Protein AF-A0A529XC94-F1 (afdb_monomer_lite)

pLDDT: mean 84.99, std 17.46, range [36.78, 98.56]

Sequence (305 aa):
MAKLTPFGVELRKLRLDKEMRLLDLAEKLEQSAAFVSAIETGRKQIPDGYLRKISKAMELTAEETRRLRAAAERTRKEVRVDNLRGEQRELVAAFARKLDDVPSDLMEALKKIVLKSIGGDVPFFRKRRGIIVPPMSTEKLRRFAEKIRDVFVVNDQVEFPIMDVLEFQLSKILPDFFIDVETPEVMGEDEGRVFAGSNSIVFREDVYTGACRGNRRDRFTACHEFAHFLMHRDVKLARAREDGDKIYLDSEWQADEFAGTLMMSPRHLKQFADAEAAAAACNMNPAAARVMWAKYEKEGRFEMG

Radius of gyration: 21.06 Å; chains: 1; bounding box: 59×34×65 Å

Foldseek 3Di:
DFAFALLLLLLLVLCLVLVHFLVLLQVLLVHFSLVSLCPRRVVDQQDPCNLVSSCVSSVNDPVSSVSSVVRSVRRVVVVVVVVVVCVVVVVVVVVVVVCVPPPVVVVVFVVQQWDFDFAPADQPRDPDFHWFFPFDDLVRLLVVLVVVCVQQHDLPQQADLLSCCQSHVVCVVVVRADEREHECVVNPGGQWTDAAPDSYIYGYRVLNVCCVVLNQRSVLVSQLSVQCVVGPNHGPDIDGDDPPDDLSRISSSSSSSNSLCNLGPLSCLLVAPDLVRSCVSSSHDSVSSNVVRVVCVVVVSNVPD

Secondary structure (DSSP, 8-state):
-----HHHHHHHHHHHHTT--HHHHHHHTT--HHHHHHHHTTSS---TTHHHHHHHHTT--HHHHHHHHHHHHHHHHHHHHHHHHHHHHHHHHHHHHGGGGS-HHHHHHHHHHS--EETT--TT--SS--EE-S---HHHHHHHHHHHHHHHS-TT--S--HHHIIIIIHHHHSTT-EEEEE-HHHHTTEEEEE-TT-SEEEEEHHHHHHHHTT-HHHHHHHHHHHHHHHHTTT-TT-EE--TT--GGGBHHHHHHHHHHHHHS-GGGGGG-SSHHHHHHHTT--HHHHHHHHHHHHHTTTTT--

Structure (mmCIF, N/CA/C/O backbone):
data_AF-A0A529XC94-F1
#
_entry.id   AF-A0A529XC94-F1
#
loop_
_atom_site.group_PDB
_atom_site.id
_atom_site.type_symbol
_atom_site.label_atom_id
_atom_site.label_alt_id
_atom_site.label_comp_id
_atom_site.label_asym_id
_atom_site.label_entity_id
_atom_site.label_seq_id
_atom_site.pdbx_PDB_ins_code
_atom_site.Cartn_x
_atom_site.Cartn_y
_atom_site.Cartn_z
_atom_site.occupancy
_atom_site.B_iso_or_equiv
_atom_site.auth_seq_id
_atom_site.auth_comp_id
_atom_site.auth_asym_id
_atom_site.auth_atom_id
_atom_site.pdbx_PDB_model_num
ATOM 1 N N . MET A 1 1 ? 4.699 -7.665 16.813 1.00 57.22 1 MET A N 1
ATOM 2 C CA . MET A 1 1 ? 4.119 -7.249 15.520 1.00 57.22 1 MET A CA 1
ATOM 3 C C . MET A 1 1 ? 2.699 -6.794 15.774 1.00 57.22 1 MET A C 1
ATOM 5 O O . MET A 1 1 ? 2.048 -7.391 16.628 1.00 57.22 1 MET A O 1
ATOM 9 N N . ALA A 1 2 ? 2.262 -5.723 15.113 1.00 67.31 2 ALA A N 1
ATOM 10 C CA . ALA A 1 2 ? 0.879 -5.279 15.213 1.00 67.31 2 ALA A CA 1
ATOM 11 C C . ALA A 1 2 ? -0.061 -6.400 14.753 1.00 67.31 2 ALA A C 1
ATOM 13 O O . ALA A 1 2 ? 0.271 -7.180 13.861 1.00 67.31 2 ALA A O 1
ATOM 14 N N . LYS A 1 3 ? -1.219 -6.492 15.393 1.00 85.81 3 LYS A N 1
ATOM 15 C CA . LYS A 1 3 ? -2.324 -7.365 15.007 1.00 85.81 3 LYS A CA 1
ATOM 16 C C . LYS A 1 3 ? -3.591 -6.549 15.194 1.00 85.81 3 LYS A C 1
ATOM 18 O O . LYS A 1 3 ? -3.676 -5.777 16.147 1.00 85.81 3 LYS A O 1
ATOM 23 N N . LEU A 1 4 ? -4.569 -6.722 14.315 1.00 91.19 4 LEU A N 1
ATOM 24 C CA . LEU A 1 4 ? -5.867 -6.098 14.527 1.00 91.19 4 LEU A CA 1
ATOM 25 C C . LEU A 1 4 ? -6.510 -6.625 15.813 1.00 91.19 4 LEU A C 1
ATOM 27 O O . LEU A 1 4 ? -6.570 -7.831 16.066 1.00 91.19 4 LEU A O 1
ATOM 31 N N . THR A 1 5 ? -7.010 -5.694 16.614 1.00 94.56 5 THR A N 1
ATOM 32 C CA . THR A 1 5 ? -7.858 -6.002 17.766 1.00 94.56 5 THR A CA 1
ATOM 33 C C . THR A 1 5 ? -9.257 -6.406 17.293 1.00 94.56 5 THR A C 1
ATOM 35 O O . THR A 1 5 ? -9.628 -6.078 16.165 1.00 94.56 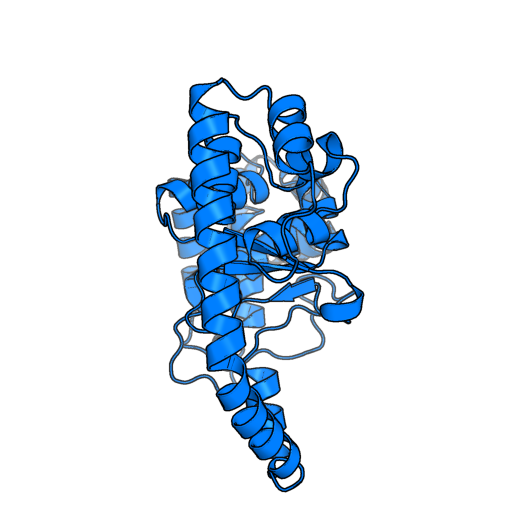5 THR A O 1
ATOM 38 N N . PRO A 1 6 ? -10.098 -7.041 18.131 1.00 96.19 6 PRO A N 1
ATOM 39 C CA . PRO A 1 6 ? -11.500 -7.276 17.778 1.00 96.19 6 PRO A CA 1
ATOM 40 C C . PRO A 1 6 ? -12.224 -6.010 17.294 1.00 96.19 6 PRO A C 1
ATOM 42 O O . PRO A 1 6 ? -12.975 -6.065 16.323 1.00 96.19 6 PRO A O 1
ATOM 45 N N . PHE A 1 7 ? -11.969 -4.869 17.942 1.00 97.12 7 PHE A N 1
ATOM 46 C CA . PHE A 1 7 ? -12.448 -3.556 17.525 1.00 97.12 7 PHE A CA 1
ATOM 47 C C . PHE A 1 7 ? -11.910 -3.142 16.155 1.00 97.12 7 PHE A C 1
ATOM 49 O O . PHE A 1 7 ? -12.698 -2.748 15.303 1.00 97.12 7 PHE A O 1
ATOM 56 N N . GLY A 1 8 ? -10.600 -3.262 15.927 1.00 96.12 8 GLY A N 1
ATOM 57 C CA . GLY A 1 8 ? -9.981 -2.932 14.643 1.00 96.12 8 GLY A CA 1
ATOM 58 C C . GLY A 1 8 ? -10.493 -3.789 13.492 1.00 96.12 8 GLY A C 1
ATOM 59 O O . GLY A 1 8 ? -10.754 -3.263 12.417 1.00 96.12 8 GLY A O 1
ATOM 60 N N . VAL A 1 9 ? -10.720 -5.085 13.724 1.00 95.62 9 VAL A N 1
ATOM 61 C CA . VAL A 1 9 ? -11.336 -5.981 12.735 1.00 95.62 9 VAL A CA 1
ATOM 62 C C . VAL A 1 9 ? -12.740 -5.501 12.363 1.00 95.62 9 VAL A C 1
ATOM 64 O O . VAL A 1 9 ? -13.053 -5.414 11.179 1.00 95.62 9 VAL A O 1
ATOM 67 N N . GLU A 1 10 ? -13.590 -5.185 13.346 1.00 97.31 10 GLU A N 1
ATOM 68 C CA . GLU A 1 10 ? -14.957 -4.718 13.071 1.00 97.31 10 GLU A CA 1
ATOM 69 C C . GLU A 1 10 ? -14.964 -3.336 12.403 1.00 97.31 10 GLU A C 1
ATOM 71 O O . GLU A 1 10 ? -15.687 -3.134 11.431 1.00 97.31 10 GLU A O 1
ATOM 76 N N . LEU A 1 11 ? -14.130 -2.402 12.870 1.00 97.19 11 LEU A N 1
ATOM 77 C CA . LEU A 1 11 ? -14.019 -1.068 12.282 1.00 97.19 11 LEU A CA 1
ATOM 78 C C . LEU A 1 11 ? -13.543 -1.137 10.828 1.00 97.19 11 LEU A C 1
ATOM 80 O O . LEU A 1 11 ? -14.138 -0.502 9.961 1.00 97.19 11 LEU A O 1
ATOM 84 N N . ARG A 1 12 ? -12.528 -1.960 10.546 1.00 95.50 12 ARG A N 1
ATOM 85 C CA . ARG A 1 12 ? -12.033 -2.194 9.186 1.00 95.50 12 ARG A CA 1
ATOM 86 C C . ARG A 1 12 ? -13.118 -2.790 8.296 1.00 95.50 12 ARG A C 1
ATOM 88 O O . ARG A 1 12 ? -13.287 -2.307 7.189 1.00 95.50 12 ARG A O 1
ATOM 95 N N . LYS A 1 13 ? -13.894 -3.773 8.765 1.00 95.19 13 LYS A N 1
ATOM 96 C CA . LYS A 1 13 ? -15.029 -4.310 7.988 1.00 95.19 13 LYS A CA 1
ATOM 97 C C . LYS A 1 13 ? -16.034 -3.221 7.620 1.00 95.19 13 LYS A C 1
ATOM 99 O O . LYS A 1 13 ? -16.347 -3.075 6.449 1.00 95.19 13 LYS A O 1
ATOM 104 N N . LEU A 1 14 ? -16.445 -2.402 8.590 1.00 96.94 14 LEU A N 1
ATOM 105 C CA . LEU A 1 14 ? -17.353 -1.278 8.339 1.00 96.94 14 LEU A CA 1
ATOM 106 C C . LEU A 1 14 ? -16.768 -0.264 7.348 1.00 96.94 14 LEU A C 1
ATOM 108 O O . LEU A 1 14 ? -17.505 0.302 6.546 1.00 96.94 14 LEU A O 1
ATOM 112 N N . ARG A 1 15 ? -15.450 -0.024 7.398 1.00 96.06 15 ARG A N 1
ATOM 113 C CA . ARG A 1 15 ? -14.759 0.823 6.419 1.00 96.06 15 ARG A CA 1
ATOM 114 C C . ARG A 1 15 ? -14.838 0.223 5.017 1.00 96.06 15 ARG A C 1
ATOM 116 O O . ARG A 1 15 ? -15.195 0.939 4.092 1.00 96.06 15 ARG A O 1
ATOM 123 N N . LEU A 1 16 ? -14.554 -1.071 4.867 1.00 93.31 16 LEU A N 1
ATOM 124 C CA . LEU A 1 16 ? -14.626 -1.768 3.578 1.00 93.31 16 LEU A CA 1
ATOM 125 C C . LEU A 1 16 ? -16.051 -1.779 3.009 1.00 93.31 16 LEU A C 1
ATOM 127 O O . LEU A 1 16 ? -16.222 -1.508 1.826 1.00 93.31 16 LEU A O 1
ATOM 131 N N . ASP A 1 17 ? -17.059 -2.023 3.852 1.00 94.62 17 ASP A N 1
ATOM 132 C CA . ASP A 1 17 ? -18.478 -2.022 3.464 1.00 94.62 17 ASP A CA 1
ATOM 133 C C . ASP A 1 17 ? -18.947 -0.643 2.964 1.00 94.62 17 ASP A C 1
ATOM 135 O O . ASP A 1 17 ? -19.882 -0.550 2.172 1.00 94.62 17 ASP A O 1
ATOM 139 N N . LYS A 1 18 ? -18.292 0.432 3.420 1.00 95.38 18 LYS A N 1
ATOM 140 C CA . LYS A 1 18 ? -18.574 1.825 3.040 1.00 95.38 18 LYS A CA 1
ATOM 141 C C . LYS A 1 18 ? -17.548 2.405 2.062 1.00 95.38 18 LYS A C 1
ATOM 143 O O . LYS A 1 18 ? -17.539 3.615 1.861 1.00 95.38 18 LYS A O 1
ATOM 148 N N . GLU A 1 19 ? -16.682 1.562 1.497 1.00 94.94 19 GLU A N 1
ATOM 149 C CA . GLU A 1 19 ? -15.621 1.947 0.553 1.00 94.94 19 GLU A CA 1
ATOM 150 C C . GLU A 1 19 ? -14.705 3.072 1.075 1.00 94.94 19 GLU A C 1
ATOM 152 O O . GLU A 1 19 ? -14.258 3.944 0.337 1.00 94.94 19 GLU A O 1
ATOM 157 N N . MET A 1 20 ? -14.407 3.049 2.376 1.00 96.56 20 MET A N 1
ATOM 158 C CA . MET A 1 20 ? -13.551 4.030 3.043 1.00 96.56 20 MET A CA 1
ATOM 159 C C . MET A 1 20 ? -12.143 3.476 3.275 1.00 96.56 20 MET A C 1
ATOM 161 O O . MET A 1 20 ? -11.954 2.473 3.975 1.00 96.56 20 MET A O 1
ATOM 165 N N . ARG A 1 21 ? -11.121 4.172 2.774 1.00 97.31 21 ARG A N 1
ATOM 166 C CA . ARG A 1 21 ? -9.729 3.939 3.177 1.00 97.31 21 ARG A CA 1
ATOM 167 C C . ARG A 1 21 ? -9.552 4.352 4.639 1.00 97.31 21 ARG A C 1
ATOM 169 O O . ARG A 1 21 ? -10.371 5.076 5.216 1.00 97.31 21 ARG A O 1
ATOM 176 N N . LEU A 1 22 ? -8.456 3.932 5.267 1.00 97.75 22 LEU A N 1
ATOM 177 C CA . LEU A 1 22 ? -8.121 4.387 6.619 1.00 97.75 22 LEU A CA 1
ATOM 178 C C . LEU A 1 22 ? -7.964 5.920 6.670 1.00 97.75 22 LEU A C 1
ATOM 180 O O . LEU A 1 22 ? -8.315 6.534 7.678 1.00 97.75 22 LEU A O 1
ATOM 184 N N . LEU A 1 23 ? -7.494 6.535 5.574 1.00 98.19 23 LEU A N 1
ATOM 185 C CA . LEU A 1 23 ? -7.325 7.989 5.484 1.00 98.19 23 LEU A CA 1
ATOM 186 C C . LEU A 1 23 ? -8.679 8.707 5.528 1.00 98.19 23 LEU A C 1
ATOM 188 O O . LEU A 1 23 ? -8.827 9.662 6.282 1.00 98.19 23 LEU A O 1
ATOM 192 N N . ASP A 1 24 ? -9.678 8.202 4.802 1.00 98.19 24 ASP A N 1
ATOM 193 C CA . ASP A 1 24 ? -11.004 8.826 4.729 1.00 98.19 24 ASP A CA 1
ATOM 194 C C . ASP A 1 24 ? -11.697 8.826 6.099 1.00 98.19 24 ASP A C 1
ATOM 196 O O . ASP A 1 24 ? -12.341 9.802 6.493 1.00 98.19 24 ASP A O 1
ATOM 200 N N . LEU A 1 25 ? -11.544 7.735 6.864 1.00 97.88 25 LEU A N 1
ATOM 201 C CA . LEU A 1 25 ? -12.037 7.681 8.239 1.00 97.88 25 LEU A CA 1
ATOM 202 C C . LEU A 1 25 ? -11.282 8.666 9.139 1.00 97.88 25 LEU A C 1
ATOM 204 O O . LEU A 1 25 ? -11.910 9.360 9.937 1.00 97.88 25 LEU A O 1
ATOM 208 N N . ALA A 1 26 ? -9.956 8.722 9.024 1.00 98.19 26 ALA A N 1
ATOM 209 C CA . ALA A 1 26 ? -9.131 9.622 9.820 1.00 98.19 26 ALA A CA 1
ATOM 210 C C . ALA A 1 26 ? -9.515 11.093 9.592 1.00 98.19 26 ALA A C 1
ATOM 212 O O . ALA A 1 26 ? -9.759 11.816 10.558 1.00 98.19 26 ALA A O 1
ATOM 213 N N . GLU A 1 27 ? -9.694 11.502 8.334 1.00 98.12 27 GLU A N 1
ATOM 214 C CA . GLU A 1 27 ? -10.120 12.856 7.972 1.00 98.12 27 GLU A CA 1
ATOM 215 C C . GLU A 1 27 ? -11.522 13.179 8.512 1.00 98.12 27 GLU A C 1
ATOM 217 O O . GLU A 1 27 ? -11.708 14.217 9.146 1.00 98.12 27 GLU A O 1
ATOM 222 N N . LYS A 1 28 ? -12.495 12.265 8.379 1.00 97.75 28 LYS A N 1
ATOM 223 C CA . LYS A 1 28 ? -13.848 12.450 8.949 1.00 97.75 28 LYS A CA 1
ATOM 224 C C . LYS A 1 28 ? -13.875 12.520 10.477 1.00 97.75 28 LYS A C 1
ATOM 226 O O . LYS A 1 28 ? -14.827 13.049 11.048 1.00 97.75 28 LYS A O 1
ATOM 231 N N . LEU A 1 29 ? -12.878 11.945 11.147 1.00 97.00 29 LEU A N 1
ATOM 232 C CA . LEU A 1 29 ? -12.728 12.010 12.600 1.00 97.00 29 LEU A CA 1
ATOM 233 C C . LEU A 1 29 ? -11.898 13.211 13.066 1.00 97.00 29 LEU A C 1
ATOM 235 O O . LEU A 1 29 ? -11.783 13.393 14.281 1.00 97.00 29 LEU A O 1
ATOM 239 N N . GLU A 1 30 ? -11.342 13.998 12.139 1.00 97.06 30 GLU A N 1
ATOM 240 C CA . GLU A 1 30 ? -10.361 15.057 12.407 1.00 97.06 30 GLU A CA 1
ATOM 241 C C . GLU A 1 30 ? -9.152 14.512 13.190 1.00 97.06 30 GLU A C 1
ATOM 243 O O . GLU A 1 30 ? -8.715 15.056 14.207 1.00 97.06 30 GLU A O 1
ATOM 248 N N . GLN A 1 31 ? -8.641 13.362 12.746 1.00 97.06 31 GLN A N 1
ATOM 249 C CA . GLN A 1 31 ? -7.526 12.648 13.358 1.00 97.06 31 GLN A CA 1
ATOM 250 C C . GLN A 1 31 ? -6.489 12.237 12.318 1.00 97.06 31 GLN A C 1
ATOM 252 O O . GLN A 1 31 ? -6.739 12.223 11.117 1.00 97.06 31 GLN A O 1
ATOM 257 N N . SER A 1 32 ? -5.305 11.880 12.804 1.00 97.94 32 SER A N 1
ATOM 258 C CA . SER A 1 32 ? -4.228 11.372 11.965 1.00 97.94 32 SER A CA 1
ATOM 259 C C . SER A 1 32 ? -4.474 9.896 11.600 1.00 97.94 32 SER A C 1
ATOM 261 O O . SER A 1 32 ? -5.079 9.146 12.380 1.00 97.94 32 SER A O 1
ATOM 263 N N . ALA A 1 33 ? -4.008 9.456 10.429 1.00 97.94 33 ALA A N 1
ATOM 264 C CA . ALA A 1 33 ? -4.143 8.065 9.990 1.00 97.94 33 ALA A CA 1
ATOM 265 C C . ALA A 1 33 ? -3.383 7.105 10.922 1.00 97.94 33 ALA A C 1
ATOM 267 O O . ALA A 1 33 ? -3.898 6.038 11.263 1.00 97.94 33 ALA A O 1
ATOM 268 N N . ALA A 1 34 ? -2.211 7.514 11.419 1.00 96.88 34 ALA A N 1
ATOM 269 C CA . ALA A 1 34 ? -1.452 6.773 12.421 1.00 96.88 34 ALA A CA 1
ATOM 270 C C . ALA A 1 34 ? -2.224 6.635 13.739 1.00 96.88 34 ALA A C 1
ATOM 272 O O . ALA A 1 34 ? -2.183 5.580 14.371 1.00 96.88 34 ALA A O 1
ATOM 273 N N . PHE A 1 35 ? -2.976 7.662 14.158 1.00 97.50 35 PHE A N 1
ATOM 274 C CA . PHE A 1 35 ? -3.817 7.561 15.349 1.00 97.50 35 PHE A CA 1
ATOM 275 C C . PHE A 1 35 ? -4.918 6.515 15.167 1.00 97.50 35 PHE A C 1
ATOM 277 O O . PHE A 1 35 ? -5.067 5.651 16.030 1.00 97.50 35 PHE A O 1
ATOM 284 N N . VAL A 1 36 ? -5.665 6.557 14.058 1.00 97.81 36 VAL A N 1
ATOM 285 C CA . VAL A 1 36 ? -6.730 5.575 13.794 1.00 97.81 36 VAL A CA 1
ATOM 286 C C . VAL A 1 36 ? -6.144 4.163 13.681 1.00 97.81 36 VAL A C 1
ATOM 288 O O . VAL A 1 36 ? -6.649 3.249 14.335 1.00 97.81 36 VAL A O 1
ATOM 291 N N . SER A 1 37 ? -5.022 3.994 12.968 1.00 97.38 37 SER A N 1
ATOM 292 C CA . SER A 1 37 ? -4.307 2.709 12.884 1.00 97.38 37 SER A CA 1
ATOM 293 C C . SER A 1 37 ? -3.878 2.194 14.256 1.00 97.38 37 SER A C 1
ATOM 295 O O . SER A 1 37 ? -4.078 1.023 14.583 1.00 97.38 37 SER A O 1
ATOM 297 N N . ALA A 1 38 ? -3.330 3.065 15.107 1.00 94.88 38 ALA A N 1
ATOM 298 C CA . ALA A 1 38 ? -2.921 2.710 16.460 1.00 94.88 38 ALA A CA 1
ATOM 299 C C . ALA A 1 38 ? -4.101 2.232 17.323 1.00 94.88 38 ALA A C 1
ATOM 301 O O . ALA A 1 38 ? -3.911 1.375 18.186 1.00 94.88 38 ALA A O 1
ATOM 302 N N . ILE A 1 39 ? -5.317 2.740 17.096 1.00 95.44 39 ILE A N 1
ATOM 303 C CA . ILE A 1 39 ? -6.525 2.215 17.745 1.00 95.44 39 ILE A CA 1
ATOM 304 C C . ILE A 1 39 ? -6.909 0.847 17.165 1.00 95.44 39 ILE A C 1
ATOM 306 O O . ILE A 1 39 ? -7.149 -0.088 17.931 1.00 95.44 39 ILE A O 1
ATOM 310 N N . GLU A 1 40 ? -6.949 0.698 15.835 1.00 95.50 40 GLU A N 1
ATOM 311 C CA . GLU A 1 40 ? -7.311 -0.571 15.177 1.00 95.50 40 GLU A CA 1
ATOM 312 C C . GLU A 1 40 ? -6.372 -1.721 15.601 1.00 95.50 40 GLU A C 1
ATOM 314 O O . GLU A 1 40 ? -6.813 -2.843 15.875 1.00 95.50 40 GLU A O 1
ATOM 319 N N . THR A 1 41 ? -5.083 -1.420 15.751 1.00 92.75 41 THR A N 1
ATOM 320 C CA . THR A 1 41 ? -4.014 -2.365 16.122 1.00 92.75 41 THR A CA 1
ATOM 321 C C . THR A 1 41 ? -3.764 -2.486 17.628 1.00 92.75 41 THR A C 1
ATOM 323 O O . THR A 1 41 ? -2.911 -3.266 18.052 1.00 92.75 41 THR A O 1
ATOM 326 N N . GLY A 1 42 ? -4.483 -1.721 18.458 1.00 91.06 42 GLY A N 1
ATOM 327 C CA . GLY A 1 42 ? -4.376 -1.783 19.918 1.00 91.06 42 GLY A CA 1
ATOM 328 C C . GLY A 1 42 ? -3.126 -1.129 20.516 1.00 91.06 42 GLY A C 1
ATOM 329 O O . GLY A 1 42 ? -2.902 -1.257 21.718 1.00 91.06 42 GLY A O 1
ATOM 330 N N . ARG A 1 43 ? -2.325 -0.401 19.724 1.00 89.88 43 ARG A N 1
ATOM 331 C CA . ARG A 1 43 ? -1.218 0.430 20.239 1.00 89.88 43 ARG A CA 1
ATOM 332 C C . ARG A 1 43 ? -1.714 1.606 21.080 1.00 89.88 43 ARG A C 1
ATOM 334 O O . ARG A 1 43 ? -1.009 2.059 21.977 1.00 89.88 43 ARG A O 1
ATOM 341 N N . LYS A 1 44 ? -2.928 2.093 20.813 1.00 90.69 44 LYS A N 1
ATOM 342 C CA . LYS A 1 44 ? -3.619 3.104 21.618 1.00 90.69 44 LYS A CA 1
ATOM 343 C C . LYS A 1 44 ? -4.960 2.572 22.113 1.00 90.69 44 LYS A C 1
ATOM 345 O O . LYS A 1 44 ? -5.641 1.803 21.439 1.00 90.69 44 LYS A O 1
ATOM 350 N N . GLN A 1 45 ? -5.345 2.997 23.315 1.00 91.38 45 GLN A N 1
ATOM 351 C CA . GLN A 1 45 ? -6.646 2.648 23.881 1.00 91.38 45 GLN A CA 1
ATOM 352 C C . GLN A 1 45 ? -7.768 3.404 23.171 1.00 91.38 45 GLN A C 1
ATOM 354 O O . GLN A 1 45 ? -7.613 4.578 22.846 1.00 91.38 45 GLN A O 1
ATOM 359 N N . ILE A 1 46 ? -8.918 2.745 23.010 1.00 94.12 46 ILE A N 1
ATOM 360 C CA . ILE A 1 46 ? -10.142 3.334 22.453 1.00 94.12 46 ILE A CA 1
ATOM 361 C C . ILE A 1 46 ? -10.623 4.472 23.377 1.00 94.12 46 ILE A C 1
ATOM 363 O O . ILE A 1 46 ? -11.096 4.160 24.481 1.00 94.12 46 ILE A O 1
ATOM 367 N N . PRO A 1 47 ? -10.562 5.753 22.948 1.00 92.88 47 PRO A N 1
ATOM 368 C CA . PRO A 1 47 ? -10.939 6.886 23.788 1.00 92.88 47 PRO A CA 1
ATOM 369 C C . PRO A 1 47 ? -12.412 6.855 24.199 1.00 92.88 47 PRO A C 1
ATOM 371 O O . PRO A 1 47 ? -13.271 6.278 23.520 1.00 92.88 47 PRO A O 1
ATOM 374 N N . ASP A 1 48 ? -12.738 7.539 25.290 1.00 89.56 48 ASP A N 1
ATOM 375 C CA . ASP A 1 48 ? -14.128 7.668 25.708 1.00 89.56 48 ASP A CA 1
ATOM 376 C C . ASP A 1 48 ? -14.933 8.516 24.721 1.00 89.56 48 ASP A C 1
ATOM 378 O O . ASP A 1 48 ? -14.473 9.510 24.159 1.00 89.56 48 ASP A O 1
ATOM 382 N N . GLY A 1 49 ? -16.156 8.067 24.439 1.00 92.38 49 GLY A N 1
ATOM 383 C CA . GLY A 1 49 ? -17.002 8.666 23.408 1.00 92.38 49 GLY A CA 1
ATOM 384 C C . GLY A 1 49 ? -16.547 8.409 21.965 1.00 92.38 49 GLY A C 1
ATOM 385 O O . GLY A 1 49 ? -17.262 8.816 21.051 1.00 92.38 49 GLY A O 1
ATOM 386 N N . TYR A 1 50 ? -15.438 7.696 21.730 1.00 94.25 50 TYR A N 1
ATOM 387 C CA . TYR A 1 50 ? -14.919 7.450 20.380 1.00 94.25 50 TYR A CA 1
ATOM 388 C C . TYR A 1 50 ? -15.900 6.678 19.494 1.00 94.25 50 TYR A C 1
ATOM 390 O O . TYR A 1 50 ? -16.110 7.039 18.341 1.00 94.25 50 TYR A O 1
ATOM 398 N N . LEU A 1 51 ? -16.611 5.701 20.069 1.00 94.62 51 LEU A N 1
ATOM 399 C CA . LEU A 1 51 ? -17.684 4.977 19.379 1.00 94.62 51 LEU A CA 1
ATOM 400 C C . LEU A 1 51 ? -18.762 5.914 18.825 1.00 94.62 51 LEU A C 1
ATOM 402 O O . LEU A 1 51 ? -19.238 5.694 17.717 1.00 94.62 51 LEU A O 1
ATOM 406 N N . ARG A 1 52 ? -19.136 6.970 19.564 1.00 95.56 52 ARG A N 1
ATOM 407 C CA . ARG A 1 52 ? -20.120 7.954 19.083 1.00 95.56 52 ARG A CA 1
ATOM 408 C C . ARG A 1 52 ? -19.563 8.771 17.921 1.00 95.56 52 ARG A C 1
ATOM 410 O O . ARG A 1 52 ? -20.293 9.001 16.964 1.00 95.56 52 ARG A O 1
ATOM 417 N N . LYS A 1 53 ? -18.285 9.171 17.991 1.00 96.31 53 LYS A N 1
ATOM 418 C CA . LYS A 1 53 ? -17.610 9.884 16.895 1.00 96.31 53 LYS A CA 1
ATOM 419 C C . LYS A 1 53 ? -17.588 9.037 15.622 1.00 96.31 53 LYS A C 1
ATOM 421 O O . LYS A 1 53 ? -18.051 9.512 14.596 1.00 96.31 53 LYS A O 1
ATOM 426 N N . ILE A 1 54 ? -17.162 7.775 15.720 1.00 97.06 54 ILE A N 1
ATOM 427 C CA . ILE A 1 54 ? -17.152 6.831 14.590 1.00 97.06 54 ILE A CA 1
ATOM 428 C C . ILE A 1 54 ? -18.560 6.605 14.041 1.00 97.06 54 ILE A C 1
ATOM 430 O O . ILE A 1 54 ? -18.765 6.712 12.837 1.00 97.06 54 ILE A O 1
ATOM 434 N N . SER A 1 55 ? -19.538 6.348 14.918 1.00 96.75 55 SER A N 1
ATOM 435 C CA . SER A 1 55 ? -20.918 6.079 14.491 1.00 96.75 55 SER A CA 1
ATOM 436 C C . SER A 1 55 ? -21.503 7.244 13.697 1.00 96.75 55 SER A C 1
ATOM 438 O O . SER A 1 55 ? -22.188 7.024 12.705 1.00 96.75 55 SER A O 1
ATOM 440 N N . LYS A 1 56 ? -21.193 8.483 14.101 1.00 96.62 56 LYS A N 1
ATOM 441 C CA . LYS A 1 56 ? -21.589 9.688 13.368 1.00 96.62 56 LYS A CA 1
ATOM 442 C C . LYS A 1 56 ? -20.802 9.850 12.064 1.00 96.62 56 LYS A C 1
ATOM 444 O O . LYS A 1 56 ? -21.408 10.090 11.032 1.00 96.62 56 LYS A O 1
ATOM 449 N N . ALA A 1 57 ? -19.476 9.720 12.109 1.00 96.56 57 ALA A N 1
ATOM 450 C CA . ALA A 1 57 ? -18.590 9.947 10.965 1.00 96.56 57 ALA A CA 1
ATOM 451 C C . ALA A 1 57 ? -18.835 8.971 9.802 1.00 96.56 57 ALA A C 1
ATOM 453 O O . ALA A 1 57 ? -18.735 9.359 8.639 1.00 96.56 57 ALA A O 1
ATOM 454 N N . MET A 1 58 ? -19.157 7.716 10.124 1.00 96.81 58 MET A N 1
ATOM 455 C CA . MET A 1 58 ? -19.425 6.651 9.153 1.00 96.81 58 MET A CA 1
ATOM 456 C C . MET A 1 58 ? -20.920 6.427 8.900 1.00 96.81 58 MET A C 1
ATOM 458 O O . MET A 1 58 ? -21.266 5.515 8.154 1.00 96.81 58 MET A O 1
ATOM 462 N N . GLU A 1 59 ? -21.805 7.199 9.541 1.00 96.62 59 GLU A N 1
ATOM 463 C CA . GLU A 1 59 ? -23.263 7.031 9.445 1.00 96.62 59 GLU A CA 1
ATOM 464 C C . GLU A 1 59 ? -23.687 5.574 9.713 1.00 96.62 59 GLU A C 1
ATOM 466 O O . GLU A 1 59 ? -24.294 4.900 8.879 1.00 96.62 59 GLU A O 1
ATOM 471 N N . LEU A 1 60 ? -23.270 5.044 10.867 1.00 97.38 60 LEU A N 1
ATOM 472 C CA . LEU A 1 60 ? -23.552 3.662 11.247 1.00 97.38 60 LEU A CA 1
ATOM 473 C C . LEU A 1 60 ? -25.015 3.492 11.663 1.00 97.38 60 LEU A C 1
ATOM 475 O O . LEU A 1 60 ? -25.564 4.273 12.443 1.00 97.38 60 LEU A O 1
ATOM 479 N N . THR A 1 61 ? -25.617 2.395 11.221 1.00 97.81 61 THR A N 1
ATOM 480 C CA . THR A 1 61 ? -26.909 1.912 11.708 1.00 97.81 61 THR A CA 1
ATOM 481 C C . THR A 1 61 ? -26.831 1.507 13.183 1.00 97.81 61 THR A C 1
ATOM 483 O O . THR A 1 61 ? -25.754 1.308 13.763 1.00 97.81 61 THR A O 1
ATOM 486 N N . ALA A 1 62 ? -27.996 1.332 13.812 1.00 96.56 62 ALA A N 1
ATOM 487 C CA . ALA A 1 62 ? -28.075 0.832 15.184 1.00 96.56 62 ALA A CA 1
ATOM 488 C C . ALA A 1 62 ? -27.411 -0.550 15.336 1.00 96.56 62 ALA A C 1
ATOM 490 O O . ALA A 1 62 ? -26.762 -0.811 16.351 1.00 96.56 62 ALA A O 1
ATOM 491 N N . GLU A 1 63 ? -27.528 -1.406 14.316 1.00 97.25 63 GLU A N 1
ATOM 492 C CA . GLU A 1 63 ? -26.932 -2.741 14.322 1.00 97.25 63 GLU A CA 1
ATOM 493 C C . GLU A 1 63 ? -25.407 -2.686 14.214 1.00 97.25 63 GLU A C 1
ATOM 495 O O . GLU A 1 63 ? -24.710 -3.258 15.051 1.00 97.25 63 GLU A O 1
ATOM 500 N N . GLU A 1 64 ? -24.871 -1.938 13.249 1.00 97.94 64 GLU A N 1
ATOM 501 C CA . GLU A 1 64 ? -23.421 -1.751 13.092 1.00 97.94 64 GLU A CA 1
ATOM 502 C C . GLU A 1 64 ? -22.803 -1.127 14.349 1.00 97.94 64 GLU A C 1
ATOM 504 O O . GLU A 1 64 ? -21.781 -1.597 14.852 1.00 97.94 64 GLU A O 1
ATOM 509 N N . THR A 1 65 ? -23.474 -0.129 14.931 1.00 97.44 65 THR A N 1
ATOM 510 C CA . THR A 1 65 ? -23.059 0.496 16.195 1.00 97.44 65 THR A CA 1
ATOM 511 C C . THR A 1 65 ? -23.017 -0.521 17.338 1.00 97.44 65 THR A C 1
ATOM 513 O O . THR A 1 65 ? -22.101 -0.493 18.168 1.00 97.44 65 THR A O 1
ATOM 516 N N . ARG A 1 66 ? -23.992 -1.438 17.399 1.00 97.00 66 ARG A N 1
ATOM 517 C CA . ARG A 1 66 ? -24.043 -2.506 18.404 1.00 97.00 66 ARG A CA 1
ATOM 518 C C . ARG A 1 66 ? -22.892 -3.494 18.225 1.00 97.00 66 ARG A C 1
ATOM 520 O O . ARG A 1 66 ? -22.220 -3.800 19.214 1.00 97.00 66 ARG A O 1
ATOM 527 N N . ARG A 1 67 ? -22.624 -3.948 16.994 1.00 97.69 67 ARG A N 1
ATOM 528 C CA . ARG A 1 67 ? -21.492 -4.845 16.694 1.00 97.69 67 ARG A CA 1
ATOM 529 C C . ARG A 1 67 ? -20.156 -4.199 17.054 1.00 97.69 67 ARG A C 1
ATOM 531 O O . ARG A 1 67 ? -19.354 -4.809 17.763 1.00 97.69 67 ARG A O 1
ATOM 538 N N . LEU A 1 68 ? -19.955 -2.940 16.661 1.00 97.50 68 LEU A N 1
ATOM 539 C CA . LEU A 1 68 ? -18.736 -2.188 16.954 1.00 97.50 68 LEU A CA 1
ATOM 540 C C . LEU A 1 68 ? -18.536 -1.976 18.463 1.00 97.50 68 LEU A C 1
ATOM 542 O O . LEU A 1 68 ? -17.424 -2.128 18.972 1.00 97.50 68 LEU A O 1
ATOM 546 N N . ARG A 1 69 ? -19.611 -1.690 19.210 1.00 96.94 69 ARG A N 1
ATOM 547 C CA . ARG A 1 69 ? -19.563 -1.591 20.678 1.00 96.94 69 ARG A CA 1
ATOM 548 C C . ARG A 1 69 ? -19.168 -2.918 21.325 1.00 96.94 69 ARG A C 1
ATOM 550 O O . ARG A 1 69 ? -18.270 -2.929 22.164 1.00 96.94 69 ARG A O 1
ATOM 557 N N . ALA A 1 70 ? -19.783 -4.026 20.913 1.00 96.62 70 ALA A N 1
ATOM 558 C CA . ALA A 1 70 ? -19.430 -5.352 21.418 1.00 96.62 70 ALA A CA 1
ATOM 559 C C . ALA A 1 70 ? -17.960 -5.700 21.115 1.00 96.62 70 ALA A C 1
ATOM 561 O O . ALA A 1 70 ? -17.253 -6.259 21.956 1.00 96.62 70 ALA A O 1
ATOM 562 N N . ALA A 1 71 ? -17.463 -5.322 19.934 1.00 96.69 71 ALA A N 1
ATOM 563 C CA . ALA A 1 71 ? -16.059 -5.472 19.572 1.00 96.69 71 ALA A CA 1
ATOM 564 C C . ALA A 1 71 ? -15.126 -4.630 20.464 1.00 96.69 71 ALA A C 1
ATOM 566 O O . ALA A 1 71 ? -14.134 -5.160 20.964 1.00 96.69 71 ALA A O 1
ATOM 567 N N . ALA A 1 72 ? -15.479 -3.371 20.750 1.00 95.44 72 ALA A N 1
ATOM 568 C CA . ALA A 1 72 ? -14.729 -2.507 21.667 1.00 95.44 72 ALA A CA 1
ATOM 569 C C . ALA A 1 72 ? -14.653 -3.075 23.093 1.00 95.44 72 ALA A C 1
ATOM 571 O O . ALA A 1 72 ? -13.597 -3.031 23.726 1.00 95.44 72 ALA A O 1
ATOM 572 N N . GLU A 1 73 ? -15.749 -3.641 23.604 1.00 93.38 73 GLU A N 1
ATOM 573 C CA . GLU A 1 73 ? -15.772 -4.292 24.918 1.00 93.38 73 GLU A CA 1
ATOM 574 C C . GLU A 1 73 ? -14.864 -5.525 24.967 1.00 93.38 73 GLU A C 1
ATOM 576 O O . GLU A 1 73 ? -14.137 -5.707 25.948 1.00 93.38 73 GLU A O 1
ATOM 581 N N . ARG A 1 74 ? -14.854 -6.345 23.905 1.00 93.31 74 ARG A N 1
ATOM 582 C CA . ARG A 1 74 ? -13.924 -7.480 23.782 1.00 93.31 74 ARG A CA 1
ATOM 583 C C . ARG A 1 74 ? -12.473 -7.014 23.777 1.00 93.31 74 ARG A C 1
ATOM 585 O O . ARG A 1 74 ? -11.688 -7.516 24.574 1.00 93.31 74 ARG A O 1
ATOM 592 N N . THR A 1 75 ? -12.140 -5.996 22.985 1.00 92.31 75 THR A N 1
ATOM 593 C CA . THR A 1 75 ? -10.791 -5.415 22.963 1.00 92.31 75 THR A CA 1
ATOM 594 C C . THR A 1 75 ? -10.367 -4.896 24.337 1.00 92.31 75 THR A C 1
ATOM 596 O O . THR A 1 75 ? -9.270 -5.203 24.791 1.00 92.31 75 THR A O 1
ATOM 599 N N . ARG A 1 76 ? -11.238 -4.174 25.058 1.00 87.62 76 ARG A N 1
ATOM 600 C CA . ARG A 1 76 ? -10.934 -3.694 26.420 1.00 87.62 76 ARG A CA 1
ATOM 601 C C . ARG A 1 76 ? -10.675 -4.848 27.399 1.00 87.62 76 ARG A C 1
ATOM 603 O O . ARG A 1 76 ? -9.843 -4.701 28.291 1.00 87.62 76 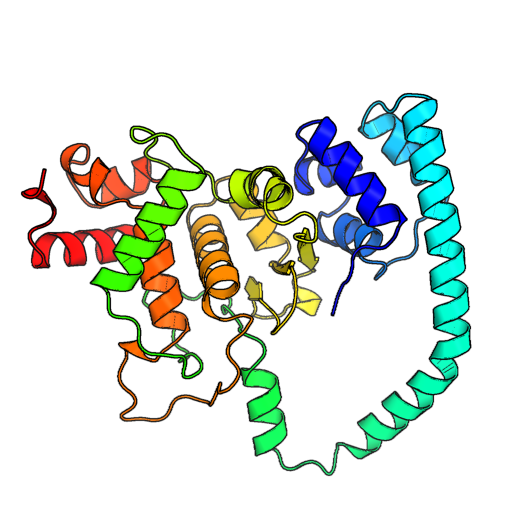ARG A O 1
ATOM 610 N N . LYS A 1 77 ? -11.369 -5.982 27.253 1.00 82.31 77 LYS A N 1
ATOM 611 C CA . LYS A 1 77 ? -11.131 -7.188 28.066 1.00 82.31 77 LYS A CA 1
ATOM 612 C C .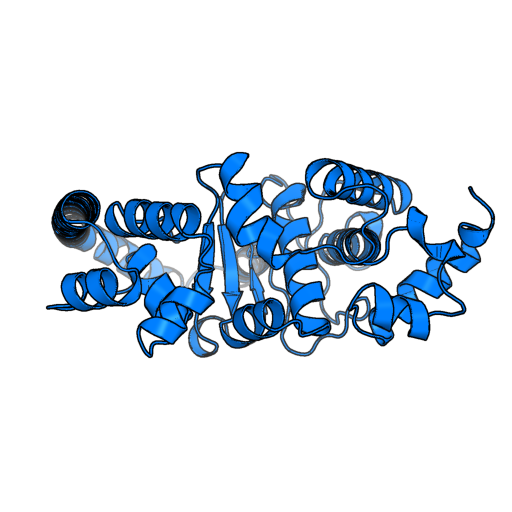 LYS A 1 77 ? -9.803 -7.861 27.711 1.00 82.31 77 LYS A C 1
ATOM 614 O O . LYS A 1 77 ? -9.049 -8.174 28.624 1.00 82.31 77 LYS A O 1
ATOM 619 N N . GLU A 1 78 ? -9.499 -8.030 26.425 1.00 79.50 78 GLU A N 1
ATOM 620 C CA . GLU A 1 78 ? -8.232 -8.620 25.963 1.00 79.50 78 GLU A CA 1
ATOM 621 C C . GLU A 1 78 ? -7.024 -7.801 26.425 1.00 79.50 78 GLU A C 1
ATOM 623 O O . GLU A 1 78 ? -6.118 -8.353 27.039 1.00 79.50 78 GLU A O 1
ATOM 628 N N . VAL A 1 79 ? -7.065 -6.474 26.263 1.00 69.12 79 VAL A N 1
ATOM 629 C CA . VAL A 1 79 ? -5.989 -5.578 26.721 1.00 69.12 79 VAL A CA 1
ATOM 630 C C . VAL A 1 79 ? -5.778 -5.676 28.238 1.00 69.12 79 VAL A C 1
ATOM 632 O O . VAL A 1 79 ? -4.644 -5.659 28.706 1.00 69.12 79 VAL A O 1
ATOM 635 N N . ARG A 1 80 ? -6.847 -5.826 29.034 1.00 61.19 80 ARG A N 1
ATOM 636 C CA . ARG A 1 80 ? -6.720 -6.035 30.490 1.00 61.19 80 ARG A CA 1
ATOM 637 C C . ARG A 1 80 ? -6.034 -7.359 30.826 1.00 61.19 80 ARG A C 1
ATOM 639 O O . ARG A 1 80 ? -5.195 -7.384 31.718 1.00 61.19 80 ARG A O 1
ATOM 646 N N . VAL A 1 81 ? -6.375 -8.440 30.127 1.00 61.19 81 VAL A N 1
ATOM 647 C CA . VAL A 1 81 ? -5.750 -9.758 30.330 1.00 61.19 81 VAL A CA 1
ATOM 648 C C . VAL A 1 81 ? -4.281 -9.736 29.906 1.00 61.19 81 VAL A C 1
ATOM 650 O O . VAL A 1 81 ? -3.435 -10.259 30.628 1.00 61.19 81 VAL A O 1
ATOM 653 N N . ASP A 1 82 ? -3.964 -9.089 28.786 1.00 59.72 82 ASP A N 1
ATOM 654 C CA . ASP A 1 82 ? -2.587 -8.929 28.320 1.00 59.72 82 ASP A CA 1
ATOM 655 C C . ASP A 1 82 ? -1.754 -8.054 29.260 1.00 59.72 82 ASP A C 1
ATOM 657 O O . ASP A 1 82 ? -0.583 -8.355 29.459 1.00 59.72 82 ASP A O 1
ATOM 661 N N . ASN A 1 83 ? -2.337 -7.031 29.894 1.00 58.56 83 ASN A N 1
ATOM 662 C CA . ASN A 1 83 ? -1.653 -6.239 30.921 1.00 58.56 83 ASN A CA 1
ATOM 663 C C . ASN A 1 83 ? -1.365 -7.059 32.189 1.00 58.56 83 ASN A C 1
ATOM 665 O O . ASN A 1 83 ? -0.269 -6.958 32.727 1.00 58.56 83 ASN A O 1
ATOM 669 N N . LEU A 1 84 ? -2.295 -7.921 32.621 1.00 55.81 84 LEU A N 1
ATOM 670 C CA . LEU A 1 84 ? -2.073 -8.847 33.744 1.00 55.81 84 LEU A CA 1
ATOM 671 C C . LEU A 1 84 ? -1.007 -9.905 33.420 1.00 55.81 84 LEU A C 1
ATOM 673 O O . LEU A 1 84 ? -0.225 -10.296 34.278 1.00 55.81 84 LEU A O 1
ATOM 677 N N . ARG A 1 85 ? -0.939 -10.358 32.163 1.00 56.69 85 ARG A N 1
ATOM 678 C CA . ARG A 1 85 ? 0.153 -11.216 31.669 1.00 56.69 85 ARG A CA 1
ATOM 679 C C . ARG A 1 85 ? 1.443 -10.427 31.412 1.00 56.69 85 ARG A C 1
ATOM 681 O O . ARG A 1 85 ? 2.523 -11.008 31.365 1.00 56.69 85 ARG A O 1
ATOM 688 N N . GLY A 1 86 ? 1.340 -9.111 31.249 1.00 52.03 86 GLY A N 1
ATOM 689 C CA . GLY A 1 86 ? 2.413 -8.177 30.919 1.00 52.03 86 GLY A CA 1
ATOM 690 C C . GLY A 1 86 ? 3.452 -8.001 32.024 1.00 52.03 86 GLY A C 1
ATOM 691 O O . GLY A 1 86 ? 4.595 -7.679 31.712 1.00 52.03 86 GLY A O 1
ATOM 692 N N . GLU A 1 87 ? 3.131 -8.332 33.274 1.00 50.81 87 GLU A N 1
ATOM 693 C CA . GLU A 1 87 ? 4.130 -8.455 34.348 1.00 50.81 87 GLU A CA 1
ATOM 694 C C . GLU A 1 87 ? 5.186 -9.537 34.019 1.00 50.81 87 GLU A C 1
ATOM 696 O O . GLU A 1 87 ? 6.357 -9.407 34.366 1.00 50.81 87 GLU A O 1
ATOM 701 N N . GLN A 1 88 ? 4.847 -10.550 33.208 1.00 47.81 88 GLN A N 1
ATOM 702 C CA . GLN A 1 88 ? 5.830 -11.504 32.669 1.00 47.81 88 GLN A CA 1
ATOM 703 C C . GLN A 1 88 ? 6.663 -10.915 31.514 1.00 47.81 88 GLN A C 1
ATOM 705 O O . GLN A 1 88 ? 7.797 -11.337 31.288 1.00 47.81 88 GLN A O 1
ATOM 710 N N . ARG A 1 89 ? 6.150 -9.906 30.789 1.00 48.19 89 ARG A N 1
ATOM 711 C CA . ARG A 1 89 ? 6.925 -9.135 29.796 1.00 48.19 89 ARG A CA 1
ATOM 712 C C . ARG A 1 89 ? 7.919 -8.188 30.452 1.00 48.19 89 ARG A C 1
ATOM 714 O O . ARG A 1 89 ? 8.931 -7.892 29.829 1.00 48.19 89 ARG A O 1
ATOM 721 N N . GLU A 1 90 ? 7.683 -7.757 31.685 1.00 45.88 90 GLU A N 1
ATOM 722 C CA . GLU A 1 90 ? 8.666 -6.998 32.461 1.00 45.88 90 GLU A CA 1
ATOM 723 C C . GLU A 1 90 ? 9.924 -7.841 32.737 1.00 45.88 90 GLU A C 1
ATOM 725 O O . GLU A 1 90 ? 11.044 -7.330 32.681 1.00 45.88 90 GLU A O 1
ATOM 730 N N . LEU A 1 91 ? 9.754 -9.162 32.878 1.00 41.31 91 LEU A N 1
ATOM 731 C CA . LEU A 1 91 ? 10.839 -10.146 32.920 1.00 41.31 91 LEU A CA 1
ATOM 732 C C . LEU A 1 91 ? 11.573 -10.261 31.570 1.00 41.31 91 LEU A C 1
ATOM 734 O O . LEU A 1 91 ? 12.797 -10.338 31.542 1.00 41.31 91 LEU A O 1
ATOM 738 N N . VAL A 1 92 ? 10.849 -10.207 30.445 1.00 42.12 92 VAL A N 1
ATOM 739 C CA . VAL A 1 92 ? 11.431 -10.175 29.085 1.00 42.12 92 VAL A CA 1
ATOM 740 C C . VAL A 1 92 ? 12.142 -8.843 28.808 1.00 42.12 92 VAL A C 1
ATOM 742 O O . VAL A 1 92 ? 13.189 -8.830 28.172 1.00 42.12 92 VAL A O 1
ATOM 745 N N . ALA A 1 93 ? 11.645 -7.724 29.337 1.00 41.09 93 ALA A N 1
ATOM 746 C CA . ALA A 1 93 ? 12.301 -6.418 29.285 1.00 41.09 93 ALA A CA 1
ATOM 747 C C . ALA A 1 93 ? 13.518 -6.342 30.228 1.00 41.09 93 ALA A C 1
ATOM 749 O O . ALA A 1 93 ? 14.498 -5.662 29.935 1.00 41.09 93 ALA A O 1
ATOM 750 N N . ALA A 1 94 ? 13.501 -7.065 31.351 1.00 41.81 94 ALA A N 1
ATOM 751 C CA . ALA A 1 94 ? 14.679 -7.302 32.184 1.00 41.81 94 ALA A CA 1
ATOM 752 C C . ALA A 1 94 ? 15.703 -8.213 31.479 1.00 41.81 94 ALA A C 1
ATOM 754 O O . ALA A 1 94 ? 16.904 -7.985 31.599 1.00 41.81 94 ALA A O 1
ATOM 755 N N . PHE A 1 95 ? 15.240 -9.175 30.675 1.00 40.34 95 PHE A N 1
ATOM 756 C CA . PHE A 1 95 ? 16.080 -9.984 29.787 1.00 40.34 95 PHE A CA 1
ATOM 757 C C . PHE A 1 95 ? 16.688 -9.137 28.659 1.00 40.34 95 PHE A C 1
ATOM 759 O O . PHE A 1 95 ? 17.859 -9.294 28.340 1.00 40.34 95 PHE A O 1
ATOM 766 N N . ALA A 1 96 ? 15.930 -8.175 28.123 1.00 39.22 96 ALA A N 1
ATOM 767 C CA . ALA A 1 96 ? 16.397 -7.232 27.112 1.00 39.22 96 ALA A CA 1
ATOM 768 C C . ALA A 1 96 ? 17.430 -6.229 27.644 1.00 39.22 96 ALA A C 1
ATOM 770 O O . ALA A 1 96 ? 18.346 -5.858 26.926 1.00 39.22 96 ALA A O 1
ATOM 771 N N . ARG A 1 97 ? 17.349 -5.847 28.922 1.00 48.59 97 ARG A N 1
ATOM 772 C CA . ARG A 1 97 ? 18.401 -5.063 29.594 1.00 48.59 97 ARG A CA 1
ATOM 773 C C . ARG A 1 97 ? 19.692 -5.859 29.828 1.00 48.59 97 ARG A C 1
ATOM 775 O O . ARG A 1 97 ? 20.745 -5.266 29.988 1.00 48.59 97 ARG A O 1
ATOM 782 N N . LYS A 1 98 ? 19.625 -7.196 29.810 1.00 42.47 98 LYS A N 1
ATOM 783 C CA . LYS A 1 98 ? 20.799 -8.085 29.750 1.00 42.47 98 LYS A CA 1
ATOM 784 C C . LYS A 1 98 ? 21.276 -8.370 28.312 1.00 42.47 98 LYS A C 1
ATOM 786 O O . LYS A 1 98 ? 22.257 -9.084 28.150 1.00 42.47 98 LYS A O 1
ATOM 791 N N . LEU A 1 99 ? 20.617 -7.824 27.278 1.00 41.28 99 LEU A N 1
ATOM 792 C CA . LEU A 1 99 ? 21.072 -7.895 25.877 1.00 41.28 99 LEU A CA 1
ATOM 793 C C . LEU A 1 99 ? 22.131 -6.835 25.532 1.00 41.28 99 LEU A C 1
ATOM 795 O O . LEU A 1 99 ? 22.662 -6.878 24.425 1.00 41.28 99 LEU A O 1
ATOM 799 N N . ASP A 1 100 ? 22.477 -5.928 26.450 1.00 47.44 100 ASP A N 1
ATOM 800 C CA . ASP A 1 100 ? 23.647 -5.050 26.280 1.00 47.44 100 ASP A CA 1
ATOM 801 C C . ASP A 1 100 ? 24.967 -5.858 26.190 1.00 47.44 100 ASP A C 1
ATOM 803 O O . ASP A 1 100 ? 25.973 -5.334 25.722 1.00 47.44 100 ASP A O 1
ATOM 807 N N . ASP A 1 101 ? 24.934 -7.155 26.534 1.00 51.78 101 ASP A N 1
ATOM 808 C CA . ASP A 1 101 ? 26.017 -8.135 26.352 1.00 51.78 101 ASP A CA 1
ATOM 809 C C . ASP A 1 101 ? 25.915 -8.960 25.040 1.00 51.78 101 ASP A C 1
ATOM 811 O O . ASP A 1 101 ? 26.654 -9.931 24.853 1.00 51.78 101 ASP A O 1
ATOM 815 N N . VAL A 1 102 ? 25.002 -8.637 24.110 1.00 47.84 102 VAL A N 1
ATOM 816 C CA . VAL A 1 102 ? 24.901 -9.353 22.819 1.00 47.84 102 VAL A CA 1
ATOM 817 C C . VAL A 1 102 ? 25.905 -8.792 21.806 1.00 47.84 102 VAL A C 1
ATOM 819 O O . VAL A 1 102 ? 25.933 -7.579 21.594 1.00 47.84 102 VAL A O 1
ATOM 822 N N . PRO A 1 103 ? 26.681 -9.647 21.105 1.00 55.28 103 PRO A N 1
ATOM 823 C CA . PRO A 1 103 ? 27.615 -9.200 20.072 1.00 55.28 103 PRO A CA 1
ATOM 824 C C . PRO A 1 103 ? 26.923 -8.339 19.004 1.00 55.28 103 PRO A C 1
ATOM 826 O O . PRO A 1 103 ? 25.868 -8.720 18.481 1.00 55.28 103 PRO A O 1
ATOM 829 N N . SER A 1 104 ? 27.528 -7.197 18.654 1.00 51.22 104 SER A N 1
ATOM 830 C CA . SER A 1 104 ? 26.961 -6.181 17.746 1.00 51.22 104 SER A CA 1
ATOM 831 C C . SER A 1 104 ? 26.451 -6.748 16.423 1.00 51.22 104 SER A C 1
ATOM 833 O O . SER A 1 104 ? 25.458 -6.267 15.878 1.00 51.22 104 SER A O 1
ATOM 835 N N . ASP A 1 105 ? 27.089 -7.808 15.940 1.00 48.28 105 ASP A N 1
ATOM 836 C CA . ASP A 1 105 ? 26.887 -8.369 14.607 1.00 48.28 105 ASP A CA 1
ATOM 837 C C . ASP A 1 105 ? 25.550 -9.119 14.496 1.00 48.28 105 ASP A C 1
ATOM 839 O O . ASP A 1 105 ? 24.886 -9.085 13.457 1.00 48.28 105 ASP A O 1
ATOM 843 N N . LEU A 1 106 ? 25.093 -9.732 15.595 1.00 40.62 106 LEU A N 1
ATOM 844 C CA . LEU A 1 106 ? 23.795 -10.407 15.658 1.00 40.62 106 LEU A CA 1
ATOM 845 C C . LEU A 1 106 ? 22.643 -9.398 15.790 1.00 40.62 106 LEU A C 1
ATOM 847 O O . LEU A 1 106 ? 21.575 -9.581 15.204 1.00 40.62 106 LEU A O 1
ATOM 851 N N . MET A 1 107 ? 22.879 -8.297 16.506 1.00 41.31 107 MET A N 1
ATOM 852 C CA . MET A 1 107 ? 21.941 -7.176 16.614 1.00 41.31 107 MET A CA 1
ATOM 853 C C . MET A 1 107 ? 21.815 -6.399 15.298 1.00 41.31 107 MET A C 1
ATOM 855 O O . MET A 1 107 ? 20.718 -5.982 14.925 1.00 41.31 107 MET A O 1
ATOM 859 N N . GLU A 1 108 ? 22.912 -6.250 14.559 1.00 45.25 108 GLU A N 1
ATOM 860 C CA . GLU A 1 108 ? 22.923 -5.745 13.186 1.00 45.25 108 GLU A CA 1
ATOM 861 C C . GLU A 1 108 ? 22.132 -6.659 12.242 1.00 45.25 108 GLU A C 1
ATOM 863 O O . GLU A 1 108 ? 21.308 -6.171 11.468 1.00 45.25 108 GLU A O 1
ATOM 868 N N . ALA A 1 109 ? 22.323 -7.979 12.323 1.00 43.59 109 ALA A N 1
ATOM 869 C CA . ALA A 1 109 ? 21.585 -8.944 11.509 1.00 43.59 109 ALA A CA 1
ATOM 870 C C . ALA A 1 109 ? 20.071 -8.905 11.791 1.00 43.59 109 ALA A C 1
ATOM 872 O O . ALA A 1 109 ? 19.271 -8.868 10.858 1.00 43.59 109 ALA A O 1
ATOM 873 N N . LEU A 1 110 ? 19.666 -8.817 13.063 1.00 36.78 110 LEU A N 1
ATOM 874 C CA . LEU A 1 110 ? 18.256 -8.708 13.458 1.00 36.78 110 LEU A CA 1
ATOM 875 C C . LEU A 1 110 ? 17.622 -7.373 13.039 1.00 36.78 110 LEU A C 1
ATOM 877 O O . LEU A 1 110 ? 16.467 -7.352 12.613 1.00 36.78 110 LEU A O 1
ATOM 881 N N . LYS A 1 111 ? 18.375 -6.265 13.084 1.00 40.16 111 LYS A N 1
ATOM 882 C CA . LYS A 1 111 ? 17.928 -4.963 12.557 1.00 40.16 111 LYS A CA 1
ATOM 883 C C . LYS A 1 111 ? 17.817 -4.946 11.027 1.00 40.16 111 LYS A C 1
ATOM 885 O O . LYS A 1 111 ? 16.965 -4.226 10.515 1.00 40.16 111 LYS A O 1
ATOM 890 N N . LYS A 1 112 ? 18.642 -5.726 10.315 1.00 44.47 112 LYS A N 1
ATOM 891 C CA . LYS A 1 112 ? 18.646 -5.855 8.842 1.00 44.47 112 LYS A CA 1
ATOM 892 C C . LYS A 1 112 ? 17.520 -6.745 8.293 1.00 44.47 112 LYS A C 1
ATOM 894 O O . LYS A 1 112 ? 17.142 -6.580 7.141 1.00 44.47 112 LYS A O 1
ATOM 899 N N . ILE A 1 113 ? 16.983 -7.672 9.093 1.00 44.38 113 ILE A N 1
ATOM 900 C CA . ILE A 1 113 ? 15.883 -8.580 8.692 1.00 44.38 113 ILE A CA 1
ATOM 901 C C . ILE A 1 113 ? 14.517 -7.874 8.683 1.00 44.38 113 ILE A C 1
ATOM 903 O O . ILE A 1 113 ? 13.585 -8.311 8.008 1.00 44.38 113 ILE A O 1
ATOM 907 N N . VAL A 1 114 ? 14.389 -6.758 9.398 1.00 46.44 114 VAL A N 1
ATOM 908 C CA . VAL A 1 114 ? 13.239 -5.862 9.271 1.00 46.44 114 VAL A CA 1
ATOM 909 C C . VAL A 1 114 ? 13.479 -5.039 8.010 1.00 46.44 114 VAL A C 1
ATOM 911 O O . VAL A 1 114 ? 14.287 -4.120 8.041 1.00 46.44 114 VAL A O 1
ATOM 914 N N . LEU A 1 115 ? 12.868 -5.423 6.891 1.00 47.06 115 LEU A N 1
ATOM 915 C CA . LEU A 1 115 ? 13.035 -4.751 5.599 1.00 47.06 115 LEU A CA 1
ATOM 916 C C . LEU A 1 115 ? 12.597 -3.284 5.714 1.00 47.06 115 LEU A C 1
ATOM 918 O O . LEU A 1 115 ? 11.546 -2.994 6.290 1.00 47.06 115 LEU A O 1
ATOM 922 N N . LYS A 1 116 ? 13.455 -2.379 5.239 1.00 51.28 116 LYS A N 1
ATOM 923 C CA . LYS A 1 116 ? 13.399 -0.933 5.469 1.00 51.28 116 LYS A CA 1
ATOM 924 C C . LYS A 1 116 ? 13.621 -0.197 4.150 1.00 51.28 116 LYS A C 1
ATOM 926 O O . LYS A 1 116 ? 14.765 -0.095 3.706 1.00 51.28 116 LYS A O 1
ATOM 931 N N . SER A 1 117 ? 12.561 0.375 3.580 1.00 46.28 117 SER A N 1
ATOM 932 C CA . SER A 1 117 ? 12.698 1.422 2.561 1.00 46.28 117 SER A CA 1
ATOM 933 C C . SER A 1 117 ? 13.095 2.728 3.249 1.00 46.28 117 SER A C 1
ATOM 935 O O . SER A 1 117 ? 12.365 3.201 4.114 1.00 46.28 117 SER A O 1
ATOM 937 N N . ILE A 1 118 ? 14.237 3.316 2.888 1.00 49.72 118 ILE A N 1
ATOM 938 C CA . ILE A 1 118 ? 14.770 4.537 3.518 1.00 49.72 118 ILE A CA 1
ATOM 939 C C . ILE A 1 118 ? 14.156 5.808 2.918 1.00 49.72 118 ILE A C 1
ATOM 941 O O . ILE A 1 118 ? 13.948 5.943 1.713 1.00 49.72 118 ILE A O 1
ATOM 945 N N . GLY A 1 119 ? 13.964 6.780 3.799 1.00 47.69 119 GLY A N 1
ATOM 946 C CA . GLY A 1 119 ? 13.537 8.145 3.569 1.00 47.69 119 GLY A CA 1
ATOM 947 C C . GLY A 1 119 ? 14.458 8.898 2.628 1.00 47.69 119 GLY A C 1
ATOM 948 O O . GLY A 1 119 ? 15.641 9.062 2.906 1.00 47.69 119 GLY A O 1
ATOM 949 N N . GLY A 1 120 ? 13.901 9.413 1.537 1.00 55.62 120 GLY A N 1
ATOM 950 C CA . GLY A 1 120 ? 14.617 10.260 0.580 1.00 55.62 120 GLY A CA 1
ATOM 951 C C . GLY A 1 120 ? 15.378 9.528 -0.530 1.00 55.62 120 GLY A C 1
ATOM 952 O O . GLY A 1 120 ? 15.906 10.200 -1.417 1.00 55.62 120 GLY A O 1
ATOM 953 N N . ASP A 1 121 ? 15.406 8.192 -0.550 1.00 56.53 121 ASP A N 1
ATOM 954 C CA . ASP A 1 121 ? 15.985 7.467 -1.684 1.00 56.53 121 ASP A CA 1
ATOM 955 C C . ASP A 1 121 ? 15.082 7.597 -2.929 1.00 56.53 121 ASP A C 1
ATOM 957 O O . ASP A 1 121 ? 13.844 7.615 -2.854 1.00 56.53 121 ASP A O 1
ATOM 961 N N . VAL A 1 122 ? 15.721 7.729 -4.097 1.00 57.56 122 VAL A N 1
ATOM 962 C CA . VAL A 1 122 ? 15.044 7.749 -5.400 1.00 57.56 122 VAL A CA 1
ATOM 963 C C . VAL A 1 122 ? 14.873 6.299 -5.861 1.00 57.56 122 VAL A C 1
ATOM 965 O O . VAL A 1 122 ? 15.848 5.544 -5.797 1.00 57.56 122 VAL A O 1
ATOM 968 N N . PRO A 1 123 ? 13.684 5.896 -6.354 1.00 69.12 123 PRO A N 1
ATOM 969 C CA . PRO A 1 123 ? 13.479 4.576 -6.952 1.00 69.12 123 PRO A CA 1
ATOM 970 C C . PRO A 1 123 ? 14.615 4.176 -7.899 1.00 69.12 123 PRO A C 1
ATOM 972 O O . PRO A 1 123 ? 15.056 5.009 -8.692 1.00 69.12 123 PRO A O 1
ATOM 975 N N . PHE A 1 124 ? 15.074 2.923 -7.835 1.00 69.94 124 PHE A N 1
ATOM 976 C CA . PHE A 1 124 ? 16.216 2.383 -8.592 1.00 69.94 124 PHE A CA 1
ATOM 977 C C . PHE A 1 124 ? 17.607 2.937 -8.244 1.00 69.94 124 PHE A C 1
ATOM 979 O O . PHE A 1 124 ? 18.599 2.430 -8.769 1.00 69.94 124 PHE A O 1
ATOM 986 N N . PHE A 1 125 ? 17.713 3.928 -7.356 1.00 60.97 125 PHE A N 1
ATOM 987 C CA . PHE A 1 125 ? 18.981 4.526 -6.922 1.00 60.97 125 PHE A CA 1
ATOM 988 C C . PHE A 1 125 ? 19.178 4.433 -5.401 1.00 60.97 125 PHE A C 1
ATOM 990 O O . PHE A 1 125 ? 19.853 5.283 -4.815 1.00 60.97 125 PHE A O 1
ATOM 997 N N . ARG A 1 126 ? 18.596 3.414 -4.749 1.00 64.06 126 ARG A N 1
ATOM 998 C CA . ARG A 1 126 ? 18.743 3.219 -3.300 1.00 64.06 126 ARG A CA 1
ATOM 999 C C . ARG A 1 126 ? 20.207 3.034 -2.909 1.00 64.06 126 ARG A C 1
ATOM 1001 O O . ARG A 1 126 ? 20.940 2.269 -3.540 1.00 64.06 126 ARG A O 1
ATOM 1008 N N . LYS A 1 127 ? 20.637 3.736 -1.856 1.00 56.56 127 LYS A N 1
ATOM 1009 C CA . LYS A 1 127 ? 22.038 3.711 -1.397 1.00 56.56 127 LYS A CA 1
ATOM 1010 C C . LYS A 1 127 ? 22.372 2.462 -0.586 1.00 56.56 127 LYS A C 1
ATOM 1012 O O . LYS A 1 127 ? 23.527 2.036 -0.582 1.00 56.56 127 LYS A O 1
ATOM 1017 N N . ARG A 1 128 ? 21.394 1.878 0.118 1.00 61.47 128 ARG A N 1
ATOM 1018 C CA . ARG A 1 128 ? 21.591 0.636 0.881 1.00 61.47 128 ARG A CA 1
ATOM 1019 C C . ARG A 1 128 ? 21.205 -0.593 0.068 1.00 61.47 128 ARG A C 1
ATOM 1021 O O . ARG A 1 128 ? 20.280 -0.571 -0.733 1.00 61.47 128 ARG A O 1
ATOM 1028 N N . ARG A 1 129 ? 21.950 -1.669 0.312 1.00 68.19 129 ARG A N 1
ATOM 1029 C CA . ARG A 1 129 ? 21.729 -2.996 -0.266 1.00 68.19 129 ARG A CA 1
ATOM 1030 C C . ARG A 1 129 ? 20.726 -3.782 0.574 1.00 68.19 129 ARG A C 1
ATOM 1032 O O . ARG A 1 129 ? 20.758 -3.677 1.802 1.00 68.19 129 ARG A O 1
ATOM 1039 N N . GLY A 1 130 ? 19.891 -4.580 -0.087 1.00 76.38 130 GLY A N 1
ATOM 1040 C CA . GLY A 1 130 ? 18.916 -5.444 0.570 1.00 76.38 130 GLY A CA 1
ATOM 1041 C C . GLY A 1 130 ? 19.534 -6.680 1.220 1.00 76.38 130 GLY A C 1
ATOM 1042 O O . GLY A 1 130 ? 20.744 -6.916 1.176 1.00 76.38 130 GLY A O 1
ATOM 1043 N N . ILE A 1 131 ? 18.673 -7.517 1.794 1.00 82.50 131 ILE A N 1
ATOM 1044 C CA . ILE A 1 131 ? 19.031 -8.890 2.172 1.00 82.50 131 ILE A CA 1
ATOM 1045 C C . ILE A 1 131 ? 19.086 -9.794 0.936 1.00 82.50 131 ILE A C 1
ATOM 1047 O O . ILE A 1 131 ? 18.434 -9.521 -0.079 1.00 82.50 131 ILE A O 1
ATOM 1051 N N . ILE A 1 132 ? 19.826 -10.894 1.059 1.00 83.00 132 ILE A N 1
ATOM 1052 C CA . ILE A 1 132 ? 19.877 -11.971 0.074 1.00 83.00 132 ILE A CA 1
ATOM 1053 C C . ILE A 1 132 ? 18.606 -12.815 0.149 1.00 83.00 132 ILE A C 1
ATOM 1055 O O . ILE A 1 132 ? 18.260 -13.352 1.202 1.00 83.00 132 ILE A O 1
ATOM 1059 N N . VAL A 1 133 ? 17.939 -12.947 -0.994 1.00 85.25 133 VAL A N 1
ATOM 1060 C CA . VAL A 1 133 ? 16.707 -13.719 -1.199 1.00 85.25 133 VAL A CA 1
ATOM 1061 C C . VAL A 1 133 ? 16.871 -14.684 -2.383 1.00 85.25 133 VAL A C 1
ATOM 1063 O O . VAL A 1 133 ? 17.828 -14.554 -3.155 1.00 85.25 133 VAL A O 1
ATOM 1066 N N . PRO A 1 134 ? 15.977 -15.682 -2.553 1.00 87.12 134 PRO A N 1
ATOM 1067 C CA . PRO A 1 134 ? 16.029 -16.577 -3.704 1.00 87.12 134 PRO A CA 1
ATOM 1068 C C . PRO A 1 134 ? 16.109 -15.812 -5.036 1.00 87.12 134 PRO A C 1
ATOM 1070 O O . PRO A 1 134 ? 15.435 -14.794 -5.203 1.00 87.12 134 PRO A O 1
ATOM 1073 N N . PRO A 1 135 ? 16.907 -16.292 -6.005 1.00 89.50 135 PRO A N 1
ATOM 1074 C CA . PRO A 1 135 ? 17.175 -15.547 -7.224 1.00 89.50 135 PRO A CA 1
ATOM 1075 C C . PRO A 1 135 ? 15.918 -15.360 -8.076 1.00 89.50 135 PRO A C 1
ATOM 1077 O O . PRO A 1 135 ? 15.216 -16.325 -8.401 1.00 89.50 135 PRO A O 1
ATOM 1080 N N . MET A 1 136 ? 15.685 -14.126 -8.519 1.00 89.44 136 MET A N 1
ATOM 1081 C CA . MET A 1 136 ? 14.687 -13.812 -9.537 1.00 89.44 136 MET A CA 1
ATOM 1082 C C . MET A 1 136 ? 15.310 -12.981 -10.651 1.00 89.44 136 MET A C 1
ATOM 1084 O O . MET A 1 136 ? 15.918 -11.945 -10.408 1.00 89.44 136 MET A O 1
ATOM 1088 N N . SER A 1 137 ? 15.161 -13.440 -11.893 1.00 92.56 137 SER A N 1
ATOM 1089 C CA . SER A 1 137 ? 15.547 -12.645 -13.056 1.00 92.56 137 SER A CA 1
ATOM 1090 C C . SER A 1 137 ? 14.549 -11.514 -13.294 1.00 92.56 137 SER A C 1
ATOM 1092 O O . SER A 1 137 ? 13.378 -11.614 -12.922 1.00 92.56 137 SER A O 1
ATOM 1094 N N . THR A 1 138 ? 14.993 -10.479 -14.003 1.00 93.69 138 THR A N 1
ATOM 1095 C CA . THR A 1 138 ? 14.151 -9.367 -14.460 1.00 93.69 138 THR A CA 1
ATOM 1096 C C . THR A 1 138 ? 12.886 -9.864 -15.166 1.00 93.69 138 THR A C 1
ATOM 1098 O O . THR A 1 138 ? 11.781 -9.491 -14.794 1.00 93.69 138 THR A O 1
ATOM 1101 N N . GLU A 1 139 ? 13.016 -10.790 -16.121 1.00 94.56 139 GLU A N 1
ATOM 1102 C CA . GLU A 1 139 ? 11.866 -11.348 -16.848 1.00 94.56 139 GLU A CA 1
ATOM 1103 C C . GLU A 1 139 ? 10.874 -12.072 -15.924 1.00 94.56 139 GLU A C 1
ATOM 1105 O O . GLU A 1 139 ? 9.661 -11.964 -16.102 1.00 94.56 139 GLU A O 1
ATOM 1110 N N . LYS A 1 140 ? 11.365 -12.784 -14.900 1.00 93.19 140 LYS A N 1
ATOM 1111 C CA . LYS A 1 140 ? 10.500 -13.457 -13.924 1.00 93.19 140 LYS A CA 1
ATOM 1112 C C . LYS A 1 140 ? 9.728 -12.445 -13.075 1.00 93.19 140 LYS A C 1
ATOM 1114 O O . LYS A 1 140 ? 8.529 -12.631 -12.882 1.00 93.19 140 LYS A O 1
ATOM 1119 N N . LEU A 1 141 ? 10.395 -11.387 -12.609 1.00 92.81 141 LEU A N 1
ATOM 1120 C CA . LEU A 1 141 ? 9.772 -10.312 -11.828 1.00 92.81 141 LEU A CA 1
ATOM 1121 C C . LEU A 1 141 ? 8.701 -9.589 -12.642 1.00 92.81 141 LEU A C 1
ATOM 1123 O O . LEU A 1 141 ? 7.605 -9.360 -12.141 1.00 92.81 141 LEU A O 1
ATOM 1127 N N . ARG A 1 142 ? 8.967 -9.328 -13.924 1.00 95.00 142 ARG A N 1
ATOM 1128 C CA . ARG A 1 142 ? 7.997 -8.688 -14.815 1.00 95.00 142 ARG A CA 1
ATOM 1129 C C . ARG A 1 142 ? 6.767 -9.525 -15.070 1.00 95.00 142 ARG A C 1
ATOM 1131 O O . ARG A 1 142 ? 5.655 -9.046 -14.894 1.00 95.00 142 ARG A O 1
ATOM 1138 N N . ARG A 1 143 ? 6.959 -10.798 -15.427 1.00 93.75 143 ARG A N 1
ATOM 1139 C CA . ARG A 1 143 ? 5.839 -11.737 -15.573 1.00 93.75 143 ARG A CA 1
ATOM 1140 C C . ARG A 1 143 ? 5.033 -11.841 -14.288 1.00 93.75 143 ARG A C 1
ATOM 1142 O O . ARG A 1 143 ? 3.824 -12.029 -14.351 1.00 93.75 143 ARG A O 1
ATOM 1149 N N . PHE A 1 144 ? 5.691 -11.760 -13.133 1.00 94.50 144 PHE A N 1
ATOM 1150 C CA . PHE A 1 144 ? 4.989 -11.781 -11.863 1.00 94.50 144 PHE A CA 1
ATOM 1151 C C . PHE A 1 144 ? 4.181 -10.498 -11.632 1.00 94.50 144 PHE A C 1
ATOM 1153 O O . PHE A 1 144 ? 3.002 -10.601 -11.311 1.00 94.50 144 PHE A O 1
ATOM 1160 N N . ALA A 1 145 ? 4.755 -9.318 -11.877 1.00 94.62 145 ALA A N 1
ATOM 1161 C CA . ALA A 1 145 ? 4.038 -8.045 -11.803 1.00 94.62 145 ALA A CA 1
ATOM 1162 C C . ALA A 1 145 ? 2.818 -8.012 -12.740 1.00 94.62 145 ALA A C 1
ATOM 1164 O O . ALA A 1 145 ? 1.731 -7.647 -12.307 1.00 94.62 145 ALA A O 1
ATOM 1165 N N . GLU A 1 146 ? 2.954 -8.486 -13.981 1.00 95.75 146 GLU A N 1
ATOM 1166 C CA . GLU A 1 146 ? 1.843 -8.566 -14.941 1.00 95.75 146 GLU A CA 1
ATOM 1167 C C . GLU A 1 146 ? 0.729 -9.512 -14.475 1.00 95.75 146 GLU A C 1
ATOM 1169 O O . GLU A 1 146 ? -0.444 -9.160 -14.551 1.00 95.75 146 GLU A O 1
ATOM 1174 N N . LYS A 1 147 ? 1.075 -10.668 -13.893 1.00 93.31 147 LYS A N 1
ATOM 1175 C CA . LYS A 1 147 ? 0.078 -11.558 -13.274 1.00 93.31 147 LYS A CA 1
ATOM 1176 C C . LYS A 1 147 ? -0.640 -10.900 -12.101 1.00 93.31 147 LYS A C 1
ATOM 1178 O O . LYS A 1 147 ? -1.819 -11.151 -11.899 1.00 93.31 147 LYS A O 1
ATOM 1183 N N . ILE A 1 148 ? 0.062 -10.086 -11.314 1.00 92.31 148 ILE A N 1
ATOM 1184 C CA . ILE A 1 148 ? -0.562 -9.313 -10.237 1.00 92.31 148 ILE A CA 1
ATOM 1185 C C . ILE A 1 148 ? -1.500 -8.252 -10.823 1.00 92.31 148 ILE A C 1
ATOM 1187 O O . ILE A 1 148 ? -2.601 -8.089 -10.305 1.00 92.31 148 ILE A O 1
ATOM 1191 N N . ARG A 1 149 ? -1.138 -7.595 -11.933 1.00 95.38 149 ARG A N 1
ATOM 1192 C CA . ARG A 1 149 ? -2.065 -6.703 -12.647 1.00 95.38 149 ARG A CA 1
ATOM 1193 C C . ARG A 1 149 ? -3.327 -7.436 -13.099 1.00 95.38 149 ARG A C 1
ATOM 1195 O O . ARG A 1 149 ? -4.410 -6.958 -12.789 1.00 95.38 149 ARG A O 1
ATOM 1202 N N . ASP A 1 150 ? -3.193 -8.608 -13.721 1.00 90.31 150 ASP A N 1
ATOM 1203 C CA . ASP A 1 150 ? -4.326 -9.420 -14.204 1.00 90.31 150 ASP A CA 1
ATOM 1204 C C . ASP A 1 150 ? -5.343 -9.783 -13.106 1.00 90.31 150 ASP A C 1
ATOM 1206 O O . ASP A 1 150 ? -6.512 -10.026 -13.398 1.00 90.31 150 ASP A O 1
ATOM 1210 N N . VAL A 1 151 ? -4.911 -9.838 -11.841 1.00 91.81 151 VAL A N 1
ATOM 1211 C CA . VAL A 1 151 ? -5.792 -10.131 -10.700 1.00 91.81 151 VAL A CA 1
ATOM 1212 C C . VAL A 1 151 ? -6.636 -8.920 -10.297 1.00 91.81 151 VAL A C 1
ATOM 1214 O O . VAL A 1 151 ? -7.764 -9.093 -9.839 1.00 91.81 151 VAL A O 1
ATOM 1217 N N . PHE A 1 152 ? -6.095 -7.707 -10.425 1.00 91.25 152 PHE A N 1
ATOM 1218 C CA . PHE A 1 152 ? -6.648 -6.514 -9.776 1.00 91.25 152 PHE A CA 1
ATOM 1219 C C . PHE A 1 152 ? -7.182 -5.451 -10.740 1.00 91.25 152 PHE A C 1
ATOM 1221 O O . PHE A 1 152 ? -7.978 -4.604 -10.335 1.00 91.25 152 PHE A O 1
ATOM 1228 N N . VAL A 1 153 ? -6.745 -5.458 -12.000 1.00 93.00 153 VAL A N 1
ATOM 1229 C CA . VAL A 1 153 ? -7.142 -4.456 -12.992 1.00 93.00 153 VAL A CA 1
ATOM 1230 C C . VAL A 1 153 ? -7.462 -5.092 -14.335 1.00 93.00 153 VAL A C 1
ATOM 1232 O O . VAL A 1 153 ? -6.913 -6.126 -14.710 1.00 93.00 153 VAL A O 1
ATOM 1235 N N . VAL A 1 154 ? -8.343 -4.434 -15.081 1.00 93.19 154 VAL A N 1
ATOM 1236 C CA . VAL A 1 154 ? -8.616 -4.772 -16.480 1.00 93.19 154 VAL A CA 1
ATOM 1237 C C . VAL A 1 154 ? -7.431 -4.390 -17.373 1.00 93.19 154 VAL A C 1
ATOM 1239 O O . VAL A 1 154 ? -6.625 -3.521 -17.037 1.00 93.19 154 VAL A O 1
ATOM 1242 N N . ASN A 1 155 ? -7.311 -5.057 -18.522 1.00 88.94 155 ASN A N 1
ATOM 1243 C CA . ASN A 1 155 ? -6.124 -4.971 -19.379 1.00 88.94 155 ASN A CA 1
ATOM 1244 C C . ASN A 1 155 ? -5.825 -3.565 -19.918 1.00 88.94 155 ASN A C 1
ATOM 1246 O O . ASN A 1 155 ? -4.661 -3.249 -20.149 1.00 88.94 155 ASN A O 1
ATOM 1250 N N . ASP A 1 156 ? -6.839 -2.738 -20.143 1.00 92.69 156 ASP A N 1
ATOM 1251 C CA . ASP A 1 156 ? -6.729 -1.383 -20.693 1.00 92.69 156 ASP A CA 1
ATOM 1252 C C . ASP A 1 156 ? -6.473 -0.309 -19.626 1.00 92.69 156 ASP A C 1
ATOM 1254 O O . ASP A 1 156 ? -6.083 0.811 -19.957 1.00 92.69 156 ASP A O 1
ATOM 1258 N N . GLN A 1 157 ? -6.618 -0.645 -18.343 1.00 97.19 157 GLN A N 1
ATOM 1259 C CA . GLN A 1 157 ? -6.315 0.279 -17.262 1.00 97.19 157 GLN A CA 1
ATOM 1260 C C . GLN A 1 157 ? -4.804 0.513 -17.180 1.00 97.19 157 GLN A C 1
ATOM 1262 O O . GLN A 1 157 ? -4.052 -0.396 -16.833 1.00 97.19 157 GLN A O 1
ATOM 1267 N N . VAL A 1 158 ? -4.364 1.742 -17.462 1.00 97.94 158 VAL A N 1
ATOM 1268 C CA . VAL A 1 158 ? -2.947 2.142 -17.442 1.00 97.94 158 VAL A CA 1
ATOM 1269 C C . VAL A 1 158 ? -2.423 2.278 -16.011 1.00 97.94 158 VAL A C 1
ATOM 1271 O O . VAL A 1 158 ? -1.520 1.545 -15.591 1.00 97.94 158 VAL A O 1
ATOM 1274 N N . GLU A 1 159 ? -3.011 3.181 -15.225 1.00 98.06 159 GLU A N 1
ATOM 1275 C CA . GLU A 1 159 ? -2.596 3.423 -13.844 1.00 98.06 159 GLU A CA 1
ATOM 1276 C C . GLU A 1 159 ? -2.985 2.247 -12.937 1.00 98.06 159 GLU A C 1
ATOM 1278 O O . GLU A 1 159 ? -4.163 1.919 -12.786 1.00 98.06 159 GLU A O 1
ATOM 1283 N N . PHE A 1 160 ? -1.993 1.636 -12.280 1.00 98.31 160 PHE A N 1
ATOM 1284 C CA . PHE A 1 160 ? -2.249 0.615 -11.264 1.00 98.31 160 PHE A CA 1
ATOM 1285 C C . PHE A 1 160 ? -2.738 1.257 -9.951 1.00 98.31 160 PHE A C 1
ATOM 1287 O O . PHE A 1 160 ? -1.990 2.029 -9.343 1.00 98.31 160 PHE A O 1
ATOM 1294 N N . PRO A 1 161 ? -3.945 0.956 -9.448 1.00 97.69 161 PRO A N 1
ATOM 1295 C CA . PRO A 1 161 ? -4.533 1.659 -8.314 1.00 97.69 161 PRO A CA 1
ATOM 1296 C C . PRO A 1 161 ? -4.040 1.063 -6.985 1.00 97.69 161 PRO A C 1
ATOM 1298 O O . PRO A 1 161 ? -4.809 0.486 -6.223 1.00 97.69 161 PRO A O 1
ATOM 1301 N N . ILE A 1 162 ? -2.735 1.180 -6.699 1.00 98.25 162 ILE A N 1
ATOM 1302 C CA . ILE A 1 162 ? -2.072 0.487 -5.578 1.00 98.25 162 ILE A CA 1
ATOM 1303 C C . ILE A 1 162 ? -2.783 0.669 -4.231 1.00 98.25 162 ILE A C 1
ATOM 1305 O O . ILE A 1 162 ? -2.946 -0.303 -3.500 1.00 98.25 162 ILE A O 1
ATOM 1309 N N . MET A 1 163 ? -3.259 1.876 -3.909 1.00 98.19 163 MET A N 1
ATOM 1310 C CA . MET A 1 163 ? -3.924 2.111 -2.624 1.00 98.19 163 MET A CA 1
ATOM 1311 C C . MET A 1 163 ? -5.298 1.444 -2.544 1.00 98.19 163 MET A C 1
ATOM 1313 O O . MET A 1 163 ? -5.638 0.927 -1.485 1.00 98.19 163 MET A O 1
ATOM 1317 N N . ASP A 1 164 ? -6.044 1.361 -3.648 1.00 97.00 164 ASP A N 1
ATOM 1318 C CA . ASP A 1 164 ? -7.312 0.621 -3.679 1.00 97.00 164 ASP A CA 1
ATOM 1319 C C . ASP A 1 164 ? -7.082 -0.884 -3.641 1.00 97.00 164 ASP A C 1
ATOM 1321 O O . ASP A 1 164 ? -7.823 -1.619 -2.985 1.00 97.00 164 ASP A O 1
ATOM 1325 N N . VAL A 1 165 ? -6.018 -1.348 -4.299 1.00 96.81 165 VAL A N 1
ATOM 1326 C CA . VAL A 1 165 ? -5.601 -2.746 -4.221 1.00 96.81 165 VAL A CA 1
ATOM 1327 C C . VAL A 1 165 ? -5.296 -3.121 -2.777 1.00 96.81 165 VAL A C 1
ATOM 1329 O O . VAL A 1 165 ? -5.850 -4.100 -2.287 1.00 96.81 165 VAL A O 1
ATOM 1332 N N . LEU A 1 166 ? -4.475 -2.343 -2.070 1.00 96.38 166 LEU A N 1
ATOM 1333 C CA . LEU A 1 166 ? -4.096 -2.659 -0.693 1.00 96.38 166 LEU A CA 1
ATOM 1334 C C . LEU A 1 166 ? -5.262 -2.481 0.295 1.00 96.38 166 LEU A C 1
ATOM 1336 O O . LEU A 1 166 ? -5.503 -3.361 1.121 1.00 96.38 166 LEU A O 1
ATOM 1340 N N . GLU A 1 167 ? -6.012 -1.381 0.229 1.00 95.44 167 GLU A N 1
ATOM 1341 C CA . GLU A 1 167 ? -7.101 -1.142 1.184 1.00 95.44 167 GLU A CA 1
ATOM 1342 C C . GLU A 1 167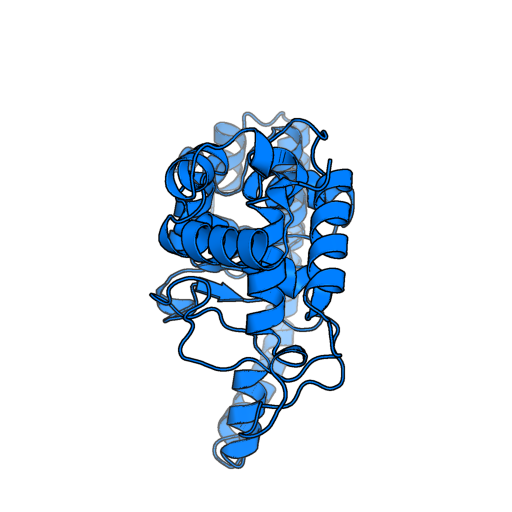 ? -8.295 -2.071 0.944 1.00 95.44 167 GLU A C 1
ATOM 1344 O O . GLU A 1 167 ? -8.795 -2.676 1.894 1.00 95.44 167 GLU A O 1
ATOM 1349 N N . PHE A 1 168 ? -8.719 -2.251 -0.310 1.00 93.00 168 PHE A N 1
ATOM 1350 C CA . PHE A 1 168 ? -10.021 -2.847 -0.618 1.00 93.00 168 PHE A CA 1
ATOM 1351 C C . PHE A 1 168 ? -9.964 -4.220 -1.275 1.00 93.00 168 PHE A C 1
ATOM 1353 O O . PHE A 1 168 ? -10.798 -5.073 -0.976 1.00 93.00 168 PHE A O 1
ATOM 1360 N N . GLN A 1 169 ? -9.047 -4.442 -2.217 1.00 92.19 169 GLN A N 1
ATOM 1361 C CA . GLN A 1 169 ? -9.093 -5.650 -3.049 1.00 92.19 169 GLN A CA 1
ATOM 1362 C C . GLN A 1 169 ? -8.315 -6.806 -2.420 1.00 92.19 169 GLN A C 1
ATOM 1364 O O . GLN A 1 169 ? -8.801 -7.936 -2.374 1.00 92.19 169 GLN A O 1
ATOM 1369 N N . LEU A 1 170 ? -7.133 -6.528 -1.870 1.00 87.62 170 LEU A N 1
ATOM 1370 C CA . LEU A 1 170 ? -6.263 -7.533 -1.271 1.00 87.62 170 LEU A CA 1
ATOM 1371 C C . LEU A 1 170 ? -6.902 -8.167 -0.034 1.00 87.62 170 LEU A C 1
ATOM 1373 O O . LEU A 1 170 ? -6.765 -9.369 0.163 1.00 87.62 170 LEU A O 1
ATOM 1377 N N . SER A 1 171 ? -7.664 -7.399 0.750 1.00 81.31 171 SER A N 1
ATOM 1378 C CA . SER A 1 171 ? -8.401 -7.901 1.918 1.00 81.31 171 SER A CA 1
ATOM 1379 C C . SER A 1 171 ? -9.508 -8.900 1.557 1.00 81.31 171 SER A C 1
ATOM 1381 O O . SER A 1 171 ? -9.864 -9.739 2.379 1.00 81.31 171 SER A O 1
ATOM 1383 N N . LYS A 1 172 ? -10.022 -8.883 0.320 1.00 83.50 172 LYS A N 1
ATOM 1384 C CA . LYS A 1 172 ? -10.987 -9.887 -0.166 1.00 83.50 172 LYS A CA 1
ATOM 1385 C C . LYS A 1 172 ? -10.321 -11.235 -0.458 1.00 83.50 172 LYS A C 1
ATOM 1387 O O . LYS A 1 172 ? -10.973 -12.270 -0.365 1.00 83.50 172 LYS A O 1
ATOM 1392 N N . ILE A 1 173 ? -9.032 -11.221 -0.804 1.00 84.88 173 ILE A N 1
ATOM 1393 C CA . ILE A 1 173 ? -8.239 -12.414 -1.141 1.00 84.88 173 ILE A CA 1
ATOM 1394 C C . ILE A 1 173 ? -7.510 -12.949 0.097 1.00 84.88 173 ILE A C 1
ATOM 1396 O O . ILE A 1 173 ? -7.437 -14.155 0.317 1.00 84.88 173 ILE A O 1
ATOM 1400 N N . LEU A 1 174 ? -6.983 -12.042 0.919 1.00 85.44 174 LEU A N 1
ATOM 1401 C CA . LEU A 1 174 ? -6.277 -12.320 2.159 1.00 85.44 174 LEU A CA 1
ATOM 1402 C C . LEU A 1 174 ? -6.971 -11.550 3.298 1.00 85.44 174 LEU A C 1
ATOM 1404 O O . LEU A 1 174 ? -6.563 -10.431 3.604 1.00 85.44 174 LEU A O 1
ATOM 1408 N N . PRO A 1 175 ? -8.012 -12.125 3.934 1.00 82.94 175 PRO A N 1
ATOM 1409 C CA . PRO A 1 175 ? -8.827 -11.435 4.944 1.00 82.94 175 PRO A CA 1
ATOM 1410 C C . PRO A 1 175 ? -8.051 -10.907 6.150 1.00 82.94 175 PRO A C 1
ATOM 1412 O O . PRO A 1 175 ? -8.439 -9.905 6.748 1.00 82.94 175 PRO A O 1
ATOM 1415 N N . ASP A 1 176 ? -6.936 -11.558 6.481 1.00 86.44 176 ASP A N 1
ATOM 1416 C CA . ASP A 1 176 ? -6.060 -11.151 7.578 1.00 86.44 176 ASP A CA 1
ATOM 1417 C C . ASP A 1 176 ? -5.089 -10.028 7.185 1.00 86.44 176 ASP A C 1
ATOM 1419 O O . ASP A 1 176 ? -4.341 -9.551 8.040 1.00 86.44 176 ASP A O 1
ATOM 1423 N N . PHE A 1 177 ? -5.075 -9.605 5.912 1.00 91.56 177 PHE A N 1
ATOM 1424 C CA . PHE A 1 177 ? -4.251 -8.492 5.461 1.00 91.56 177 PHE A CA 1
ATOM 1425 C C . PHE A 1 177 ? -4.753 -7.155 6.002 1.00 91.56 177 PHE A C 1
ATOM 1427 O O . PHE A 1 177 ? -5.930 -6.800 5.851 1.00 91.56 177 PHE A O 1
ATOM 1434 N N . PHE A 1 178 ? -3.833 -6.358 6.541 1.00 94.06 178 PHE A N 1
ATOM 1435 C CA . PHE A 1 178 ? -4.114 -4.976 6.905 1.00 94.06 178 PHE A CA 1
ATOM 1436 C C . PHE A 1 178 ? -2.936 -4.036 6.664 1.00 94.06 178 PHE A C 1
ATOM 1438 O O . PHE A 1 178 ? -1.772 -4.429 6.728 1.00 94.06 178 PHE A O 1
ATOM 1445 N N . ILE A 1 179 ? -3.261 -2.772 6.404 1.00 96.38 179 ILE A N 1
ATOM 1446 C CA . ILE A 1 179 ? -2.288 -1.683 6.430 1.00 96.38 179 ILE A CA 1
ATOM 1447 C C . ILE A 1 179 ? -2.177 -1.198 7.868 1.00 96.38 179 ILE A C 1
ATOM 1449 O O . ILE A 1 179 ? -3.189 -0.969 8.529 1.00 96.38 179 ILE A O 1
ATOM 1453 N N . ASP A 1 180 ? -0.945 -1.033 8.325 1.00 95.88 180 ASP A N 1
ATOM 1454 C CA . ASP A 1 180 ? -0.638 -0.359 9.571 1.00 95.88 180 ASP A CA 1
ATOM 1455 C C . ASP A 1 180 ? 0.031 0.983 9.266 1.00 95.88 180 ASP A C 1
ATOM 1457 O O . ASP A 1 180 ? 1.006 1.036 8.524 1.00 95.88 180 ASP A O 1
ATOM 1461 N N . VAL A 1 181 ? -0.483 2.075 9.819 1.00 97.75 181 VAL A N 1
ATOM 1462 C CA . VAL A 1 181 ? 0.115 3.404 9.668 1.00 97.75 181 VAL A CA 1
ATOM 1463 C C . VAL A 1 181 ? 0.769 3.818 10.973 1.00 97.75 181 VAL A C 1
ATOM 1465 O O . VAL A 1 181 ? 0.168 3.714 12.044 1.00 97.75 181 VAL A O 1
ATOM 1468 N N . GLU A 1 182 ? 2.002 4.294 10.882 1.00 95.25 182 GLU A N 1
ATOM 1469 C CA . GLU A 1 182 ? 2.802 4.675 12.035 1.00 95.25 182 GLU A CA 1
ATOM 1470 C C . GLU A 1 182 ? 3.459 6.043 11.826 1.00 95.25 182 GLU A C 1
ATOM 1472 O O . GLU A 1 182 ? 3.647 6.498 10.695 1.00 95.25 182 GLU A O 1
ATOM 1477 N N . THR A 1 183 ? 3.750 6.745 12.921 1.00 93.31 183 THR A N 1
ATOM 1478 C CA . THR A 1 183 ? 4.219 8.127 12.824 1.00 93.31 183 THR A CA 1
ATOM 1479 C C . THR A 1 183 ? 5.679 8.206 12.363 1.00 93.31 183 THR A C 1
ATOM 1481 O O . THR A 1 183 ? 6.451 7.251 12.549 1.00 93.31 183 THR A O 1
ATOM 1484 N N . PRO A 1 184 ? 6.108 9.349 11.797 1.00 89.38 184 PRO A N 1
ATOM 1485 C CA . PRO A 1 184 ? 7.504 9.550 11.437 1.00 89.38 184 PRO A CA 1
ATOM 1486 C C . PRO A 1 184 ? 8.479 9.412 12.605 1.00 89.38 184 PRO A C 1
ATOM 1488 O O . PRO A 1 184 ? 9.591 8.933 12.408 1.00 89.38 184 PRO A O 1
ATOM 1491 N N . GLU A 1 185 ? 8.070 9.746 13.828 1.00 89.69 185 GLU A N 1
ATOM 1492 C CA . GLU A 1 185 ? 8.918 9.618 15.018 1.00 89.69 185 GLU A CA 1
ATOM 1493 C C . GLU A 1 185 ? 9.255 8.153 15.324 1.00 89.69 185 GLU A C 1
ATOM 1495 O O . GLU A 1 185 ? 10.370 7.841 15.739 1.00 89.69 185 GLU A O 1
ATOM 1500 N N . VAL A 1 186 ? 8.305 7.241 15.103 1.00 87.31 186 VAL A N 1
ATOM 1501 C CA . VAL A 1 186 ? 8.484 5.804 15.360 1.00 87.31 186 VAL A CA 1
ATOM 1502 C C . VAL A 1 186 ? 9.158 5.104 14.179 1.00 87.31 186 VAL A C 1
ATOM 1504 O O . VAL A 1 186 ? 9.978 4.196 14.361 1.00 87.31 186 VAL A O 1
ATOM 1507 N N . MET A 1 187 ? 8.821 5.498 12.952 1.00 85.00 187 MET A N 1
ATOM 1508 C CA . MET A 1 187 ? 9.408 4.898 11.755 1.00 85.00 187 MET A CA 1
ATOM 1509 C C . MET A 1 187 ? 10.800 5.453 11.426 1.00 85.00 187 MET A C 1
ATOM 1511 O O . MET A 1 187 ? 11.605 4.752 10.808 1.00 85.00 187 MET A O 1
ATOM 1515 N N . GLY A 1 188 ? 11.128 6.653 11.904 1.00 86.94 188 GLY A N 1
ATOM 1516 C CA . GLY A 1 188 ? 12.382 7.334 11.614 1.00 86.94 188 GLY A CA 1
ATOM 1517 C C . GLY A 1 188 ? 12.568 7.506 10.110 1.00 86.94 188 GLY A C 1
ATOM 1518 O O . GLY A 1 188 ? 11.686 7.994 9.401 1.00 86.94 188 GLY A O 1
ATOM 1519 N N . GLU A 1 189 ? 13.718 7.058 9.614 1.00 81.38 189 GLU A N 1
ATOM 1520 C CA . GLU A 1 189 ? 14.011 7.103 8.185 1.00 81.38 189 GLU A CA 1
ATOM 1521 C C . GLU A 1 189 ? 13.122 6.161 7.373 1.00 81.38 189 GLU A C 1
ATOM 1523 O O . GLU A 1 189 ? 12.963 6.403 6.191 1.00 81.38 189 GLU A O 1
ATOM 1528 N N . ASP A 1 190 ? 12.506 5.131 7.951 1.00 82.25 190 ASP A N 1
ATOM 1529 C CA . ASP A 1 190 ? 11.836 4.127 7.128 1.00 82.25 190 ASP A CA 1
ATOM 1530 C C . ASP A 1 190 ? 10.463 4.603 6.638 1.00 82.25 190 ASP A C 1
ATOM 1532 O O . ASP A 1 190 ? 9.614 5.011 7.423 1.00 82.25 190 ASP A O 1
ATOM 1536 N N . GLU A 1 191 ? 10.239 4.541 5.331 1.00 89.88 191 GLU A N 1
ATOM 1537 C CA . GLU A 1 191 ? 9.004 4.974 4.667 1.00 89.88 191 GLU A CA 1
ATOM 1538 C C . GLU A 1 191 ? 7.938 3.873 4.647 1.00 89.88 191 GLU A C 1
ATOM 1540 O O . GLU A 1 191 ? 6.734 4.141 4.676 1.00 89.88 191 GLU A O 1
ATOM 1545 N N . GLY A 1 192 ? 8.401 2.627 4.634 1.00 89.50 192 GLY A N 1
ATOM 1546 C CA . GLY A 1 192 ? 7.600 1.420 4.613 1.00 89.50 192 GLY A CA 1
ATOM 1547 C C . GLY A 1 192 ? 8.393 0.250 5.187 1.00 89.50 192 GLY A C 1
ATOM 1548 O O . GLY A 1 192 ? 9.630 0.271 5.196 1.00 89.50 192 GLY A O 1
ATOM 1549 N N . ARG A 1 193 ? 7.682 -0.724 5.761 1.00 86.50 193 ARG A N 1
ATOM 1550 C CA . ARG A 1 193 ? 8.268 -1.963 6.281 1.00 86.50 193 ARG A CA 1
ATOM 1551 C C . ARG A 1 193 ? 7.309 -3.138 6.134 1.00 86.50 193 ARG A C 1
ATOM 1553 O O . ARG A 1 193 ? 6.119 -3.039 6.450 1.00 86.50 193 ARG A O 1
ATOM 1560 N N . VAL A 1 194 ? 7.875 -4.299 5.824 1.00 82.44 194 VAL A N 1
ATOM 1561 C CA . VAL A 1 194 ? 7.212 -5.605 5.918 1.00 82.44 194 VAL A CA 1
ATOM 1562 C C . VAL A 1 194 ? 7.990 -6.486 6.885 1.00 82.44 194 VAL A C 1
ATOM 1564 O O . VAL A 1 194 ? 9.193 -6.698 6.727 1.00 82.44 194 VAL A O 1
ATOM 1567 N N . PHE A 1 195 ? 7.302 -7.016 7.896 1.00 79.31 195 PHE A N 1
ATOM 1568 C CA . PHE A 1 195 ? 7.909 -7.931 8.857 1.00 79.31 195 PHE A CA 1
ATOM 1569 C C . PHE A 1 195 ? 7.768 -9.380 8.386 1.00 79.31 195 PHE A C 1
ATOM 1571 O O . PHE A 1 195 ? 6.753 -9.779 7.816 1.00 79.31 195 PHE A O 1
ATOM 1578 N N . ALA A 1 196 ? 8.788 -10.195 8.655 1.00 76.06 196 ALA A N 1
ATOM 1579 C CA . ALA A 1 196 ? 8.735 -11.611 8.320 1.00 76.06 196 ALA A CA 1
ATOM 1580 C C . ALA A 1 196 ? 7.556 -12.301 9.032 1.00 76.06 196 ALA A C 1
ATOM 1582 O O . ALA A 1 196 ? 7.382 -12.163 10.246 1.00 76.06 196 ALA A O 1
ATOM 1583 N N . GLY A 1 197 ? 6.740 -13.026 8.267 1.00 76.94 197 GLY A N 1
ATOM 1584 C CA . GLY A 1 197 ? 5.530 -13.695 8.745 1.00 76.94 197 GLY A CA 1
ATOM 1585 C C . GLY A 1 197 ? 4.370 -12.773 9.149 1.00 76.94 197 GLY A C 1
ATOM 1586 O O . GLY A 1 197 ? 3.389 -13.274 9.701 1.00 76.94 197 GLY A O 1
ATOM 1587 N N . SER A 1 198 ? 4.438 -11.452 8.914 1.00 81.88 198 SER A N 1
ATOM 1588 C CA . SER A 1 198 ? 3.291 -10.564 9.152 1.00 81.88 198 SER A CA 1
ATOM 1589 C C . SER A 1 198 ? 2.311 -10.566 7.980 1.00 81.88 198 SER A C 1
ATOM 1591 O O . SER A 1 198 ? 2.695 -10.581 6.813 1.00 81.88 198 SER A O 1
ATOM 1593 N N . ASN A 1 199 ? 1.020 -10.441 8.296 1.00 87.88 199 ASN A N 1
ATOM 1594 C CA . ASN A 1 199 ? -0.034 -10.160 7.317 1.00 87.88 199 ASN A CA 1
ATOM 1595 C C . ASN A 1 199 ? -0.266 -8.648 7.160 1.00 87.88 199 ASN A C 1
ATOM 1597 O O . ASN A 1 199 ? -1.383 -8.205 6.927 1.00 87.88 199 ASN A O 1
ATOM 1601 N N . SER A 1 200 ? 0.770 -7.831 7.318 1.00 91.56 200 SER A N 1
ATOM 1602 C CA . SER A 1 200 ? 0.638 -6.382 7.197 1.00 91.56 200 SER A CA 1
ATOM 1603 C C . SER A 1 200 ? 1.816 -5.739 6.497 1.00 91.56 200 SER A C 1
ATOM 1605 O O . SER A 1 200 ? 2.938 -6.249 6.546 1.00 91.56 200 SER A O 1
ATOM 1607 N N . ILE A 1 201 ? 1.523 -4.598 5.879 1.00 93.44 201 ILE A N 1
ATOM 1608 C CA . ILE A 1 201 ? 2.508 -3.607 5.457 1.00 93.44 201 ILE A CA 1
ATOM 1609 C C . ILE A 1 201 ? 2.375 -2.426 6.411 1.00 93.44 201 ILE A C 1
ATOM 1611 O O . ILE A 1 201 ? 1.260 -1.955 6.654 1.00 93.44 201 ILE A O 1
ATOM 1615 N N . VAL A 1 202 ? 3.499 -1.972 6.962 1.00 94.81 202 VAL A N 1
ATOM 1616 C CA . VAL A 1 202 ? 3.548 -0.769 7.790 1.00 94.81 202 VAL A CA 1
ATOM 1617 C C . VAL A 1 202 ? 4.031 0.393 6.937 1.00 94.81 202 VAL A C 1
ATOM 1619 O O . VAL A 1 202 ? 5.107 0.297 6.355 1.00 94.81 202 VAL A O 1
ATOM 1622 N N . PHE A 1 203 ? 3.273 1.482 6.880 1.00 96.44 203 PHE A N 1
ATOM 1623 C CA . PHE A 1 203 ? 3.669 2.713 6.200 1.00 96.44 203 PHE A CA 1
ATOM 1624 C C . PHE A 1 203 ? 3.880 3.848 7.194 1.00 96.44 203 PHE A C 1
ATOM 1626 O O . PHE A 1 203 ? 3.135 3.983 8.171 1.00 96.44 203 PHE A O 1
ATOM 1633 N N . ARG A 1 204 ? 4.849 4.715 6.894 1.00 96.56 204 ARG A N 1
ATOM 1634 C CA . ARG A 1 204 ? 4.965 6.004 7.573 1.00 96.56 204 ARG A CA 1
ATOM 1635 C C . ARG A 1 204 ? 3.792 6.892 7.165 1.00 96.56 204 ARG A C 1
ATOM 1637 O O . ARG A 1 204 ? 3.347 6.858 6.018 1.00 96.56 204 ARG A O 1
ATOM 1644 N N . GLU A 1 2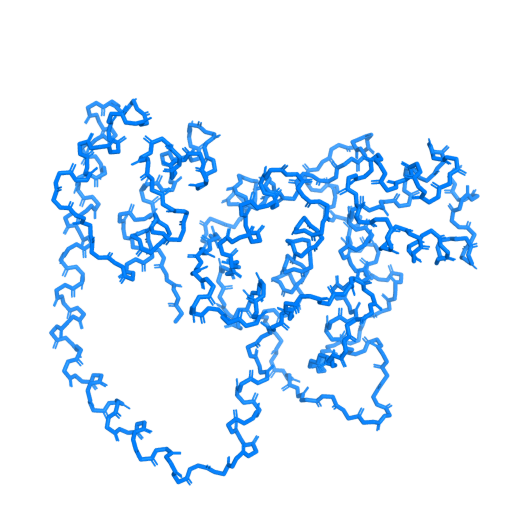05 ? 3.255 7.654 8.108 1.00 97.88 205 GLU A N 1
ATOM 1645 C CA . GLU A 1 205 ? 2.001 8.393 7.922 1.00 97.88 205 GLU A CA 1
ATOM 1646 C C . GLU A 1 205 ? 2.001 9.362 6.733 1.00 97.88 205 GLU A C 1
ATOM 1648 O O . GLU A 1 205 ? 1.015 9.429 5.994 1.00 97.88 205 GLU A O 1
ATOM 1653 N N . ASP A 1 206 ? 3.097 10.090 6.532 1.00 97.06 206 ASP A N 1
ATOM 1654 C CA . ASP A 1 206 ? 3.285 11.017 5.414 1.00 97.06 206 ASP A CA 1
ATOM 1655 C C . ASP A 1 206 ? 3.262 10.285 4.066 1.00 97.06 206 ASP A C 1
ATOM 1657 O O . ASP A 1 206 ? 2.570 10.720 3.146 1.00 97.06 206 ASP A O 1
ATOM 1661 N N . VAL A 1 207 ? 3.932 9.135 3.982 1.00 97.38 207 VAL A N 1
ATOM 1662 C CA . VAL A 1 207 ? 3.996 8.286 2.784 1.00 97.38 207 VAL A CA 1
ATOM 1663 C C . VAL A 1 207 ? 2.632 7.669 2.490 1.00 97.38 207 VAL A C 1
ATOM 1665 O O . VAL A 1 207 ? 2.132 7.764 1.373 1.00 97.38 207 VAL A O 1
ATOM 1668 N N . TYR A 1 208 ? 1.971 7.087 3.492 1.00 98.56 208 TYR A N 1
ATOM 1669 C CA . TYR A 1 208 ? 0.626 6.535 3.327 1.00 98.56 208 TYR A CA 1
ATOM 1670 C C . TYR A 1 208 ? -0.370 7.599 2.838 1.00 98.56 208 TYR A C 1
ATOM 1672 O O . TYR A 1 208 ? -1.117 7.377 1.879 1.00 98.56 208 TYR A O 1
ATOM 1680 N N . THR A 1 209 ? -0.348 8.777 3.466 1.00 98.50 209 THR A N 1
ATOM 1681 C CA . THR A 1 209 ? -1.230 9.895 3.108 1.00 98.50 209 THR A CA 1
ATOM 1682 C C . THR A 1 209 ? -0.922 10.410 1.706 1.00 98.50 209 THR A C 1
ATOM 1684 O O . THR A 1 209 ? -1.836 10.614 0.906 1.00 98.50 209 THR A O 1
ATOM 1687 N N . GLY A 1 210 ? 0.359 10.585 1.380 1.00 98.25 210 GLY A N 1
ATOM 1688 C CA . GLY A 1 210 ? 0.805 11.002 0.059 1.00 98.25 210 GLY A CA 1
ATOM 1689 C C . GLY A 1 210 ? 0.386 10.013 -1.026 1.00 98.25 210 GLY A C 1
ATOM 1690 O O . GLY A 1 210 ? -0.193 10.427 -2.031 1.00 98.25 210 GLY A O 1
ATOM 1691 N N . ALA A 1 211 ? 0.565 8.709 -0.801 1.00 98.25 211 ALA A N 1
ATOM 1692 C CA . ALA A 1 211 ? 0.164 7.667 -1.743 1.00 98.25 211 ALA A CA 1
ATOM 1693 C C . ALA A 1 211 ? -1.355 7.665 -1.984 1.00 98.25 211 ALA A C 1
ATOM 1695 O O . ALA A 1 211 ? -1.792 7.604 -3.135 1.00 98.25 211 ALA A O 1
ATOM 1696 N N . CYS A 1 212 ? -2.163 7.809 -0.924 1.00 98.38 212 CYS A N 1
ATOM 1697 C CA . CYS A 1 212 ? -3.623 7.934 -1.035 1.00 98.38 212 CYS A CA 1
ATOM 1698 C C . CYS A 1 212 ? -4.056 9.166 -1.839 1.00 98.38 212 CYS A C 1
ATOM 1700 O O . CYS A 1 212 ? -5.071 9.119 -2.533 1.00 98.38 212 CYS A O 1
ATOM 1702 N N . ARG A 1 213 ? -3.275 10.251 -1.766 1.00 97.94 213 ARG A N 1
ATOM 1703 C CA . ARG A 1 213 ? -3.494 11.512 -2.493 1.00 97.94 213 ARG A CA 1
ATOM 1704 C C . ARG A 1 213 ? -2.844 11.539 -3.879 1.00 97.94 213 ARG A C 1
ATOM 1706 O O . ARG A 1 213 ? -2.781 12.591 -4.509 1.00 97.94 213 ARG A O 1
ATOM 1713 N N . GLY A 1 214 ? -2.353 10.400 -4.362 1.00 96.94 214 GLY A N 1
ATOM 1714 C CA . GLY A 1 214 ? -1.801 10.286 -5.707 1.00 96.94 214 GLY A CA 1
ATOM 1715 C C . GLY A 1 214 ? -0.350 10.749 -5.845 1.00 96.94 214 GLY A C 1
ATOM 1716 O O . GLY A 1 214 ? 0.122 10.897 -6.970 1.00 96.94 214 GLY A O 1
ATOM 1717 N N . ASN A 1 215 ? 0.383 10.968 -4.747 1.00 97.69 215 ASN A N 1
ATOM 1718 C CA . ASN A 1 215 ? 1.801 11.309 -4.819 1.00 97.69 215 ASN A CA 1
ATOM 1719 C C . ASN A 1 215 ? 2.583 10.182 -5.511 1.00 97.69 215 ASN A C 1
ATOM 1721 O O . ASN A 1 215 ? 2.643 9.045 -5.047 1.00 97.69 215 ASN A O 1
ATOM 1725 N N . ARG A 1 216 ? 3.226 10.530 -6.626 1.00 96.94 216 ARG A N 1
ATOM 1726 C CA . ARG A 1 216 ? 3.935 9.602 -7.515 1.00 96.94 216 ARG A CA 1
ATOM 1727 C C . ARG A 1 216 ? 5.047 8.806 -6.834 1.00 96.94 216 ARG A C 1
ATOM 1729 O O . ARG A 1 216 ? 5.289 7.659 -7.204 1.00 96.94 216 ARG A O 1
ATOM 1736 N N . ARG A 1 217 ? 5.765 9.424 -5.892 1.00 95.12 217 ARG A N 1
ATOM 1737 C CA . ARG A 1 217 ? 6.867 8.787 -5.161 1.00 95.12 217 ARG A CA 1
ATOM 1738 C C . ARG A 1 217 ? 6.312 7.821 -4.127 1.00 95.12 217 ARG A C 1
ATOM 1740 O O . ARG A 1 217 ? 6.700 6.661 -4.121 1.00 95.12 217 ARG A O 1
ATOM 1747 N N . ASP A 1 218 ? 5.359 8.283 -3.333 1.00 96.62 218 ASP A N 1
ATOM 1748 C CA . ASP A 1 218 ? 4.792 7.481 -2.253 1.00 96.62 218 ASP A CA 1
ATOM 1749 C C . ASP A 1 218 ? 3.999 6.282 -2.798 1.00 96.62 218 ASP A C 1
ATOM 1751 O O . ASP A 1 218 ? 4.042 5.192 -2.232 1.00 96.62 218 ASP A O 1
ATOM 1755 N N . ARG A 1 219 ? 3.358 6.428 -3.968 1.00 97.94 219 ARG A N 1
ATOM 1756 C CA . ARG A 1 219 ? 2.764 5.302 -4.710 1.00 97.94 219 ARG A CA 1
ATOM 1757 C C . ARG A 1 219 ? 3.799 4.265 -5.144 1.00 97.94 219 ARG A C 1
ATOM 1759 O O . ARG A 1 219 ? 3.511 3.070 -5.085 1.00 97.94 219 ARG A O 1
ATOM 1766 N N . PHE A 1 220 ? 4.987 4.699 -5.571 1.00 96.88 220 PHE A N 1
ATOM 1767 C CA . PHE A 1 220 ? 6.079 3.776 -5.881 1.00 96.88 220 PHE A CA 1
ATOM 1768 C C . PHE A 1 220 ? 6.530 3.041 -4.617 1.00 96.88 220 PHE A C 1
ATOM 1770 O O . PHE A 1 220 ? 6.658 1.819 -4.651 1.00 96.88 220 PHE A O 1
ATOM 1777 N N . THR A 1 221 ? 6.684 3.751 -3.495 1.00 95.62 221 THR A N 1
ATOM 1778 C CA . THR A 1 221 ? 6.980 3.136 -2.193 1.00 95.62 221 THR A CA 1
ATOM 1779 C C . THR A 1 221 ? 5.913 2.104 -1.810 1.00 95.62 221 THR A C 1
ATOM 1781 O O . THR A 1 221 ? 6.255 0.986 -1.440 1.00 95.62 221 THR A O 1
ATOM 1784 N N . ALA A 1 222 ? 4.623 2.396 -2.000 1.00 97.56 222 ALA A N 1
ATOM 1785 C CA . ALA A 1 222 ? 3.552 1.428 -1.753 1.00 97.56 222 ALA A CA 1
ATOM 1786 C C . ALA A 1 222 ? 3.645 0.174 -2.644 1.00 97.56 222 ALA A C 1
ATOM 1788 O O . ALA A 1 222 ? 3.473 -0.943 -2.155 1.00 97.56 222 ALA A O 1
ATOM 1789 N N . CYS A 1 223 ? 3.961 0.329 -3.936 1.00 97.88 223 CYS A N 1
ATOM 1790 C CA . CYS A 1 223 ? 4.178 -0.806 -4.843 1.00 97.88 223 CYS A CA 1
ATOM 1791 C C . CYS A 1 223 ? 5.412 -1.629 -4.448 1.00 97.88 223 CYS A C 1
ATOM 1793 O O . CYS A 1 223 ? 5.405 -2.855 -4.557 1.00 97.88 223 CYS A O 1
ATOM 1795 N N . HIS A 1 224 ? 6.461 -0.956 -3.983 1.00 95.62 224 HIS A N 1
ATOM 1796 C CA . HIS A 1 224 ? 7.695 -1.568 -3.515 1.00 95.62 224 HIS A CA 1
ATOM 1797 C C . HIS A 1 224 ? 7.470 -2.404 -2.245 1.00 95.62 224 HIS A C 1
ATOM 1799 O O . HIS A 1 224 ? 7.819 -3.584 -2.216 1.00 95.62 224 HIS A O 1
ATOM 1805 N N . GLU A 1 225 ? 6.789 -1.863 -1.233 1.00 94.94 225 GLU A N 1
ATOM 1806 C CA . GLU A 1 225 ? 6.440 -2.636 -0.034 1.00 94.94 225 GLU A CA 1
ATOM 1807 C C . GLU A 1 225 ? 5.486 -3.791 -0.350 1.00 94.94 225 GLU A C 1
ATOM 1809 O O . GLU A 1 225 ? 5.599 -4.879 0.217 1.00 94.94 225 GLU A O 1
ATOM 1814 N N . PHE A 1 226 ? 4.577 -3.604 -1.311 1.00 95.88 226 PHE A N 1
ATOM 1815 C CA . PHE A 1 226 ? 3.731 -4.693 -1.786 1.00 95.88 226 PHE A CA 1
ATOM 1816 C C . PHE A 1 226 ? 4.556 -5.823 -2.420 1.00 95.88 226 PHE A C 1
ATOM 1818 O O . PHE A 1 226 ? 4.269 -6.999 -2.195 1.00 95.88 226 PHE A O 1
ATOM 1825 N N . ALA A 1 227 ? 5.636 -5.494 -3.128 1.00 92.12 227 ALA A N 1
ATOM 1826 C CA . ALA A 1 227 ? 6.589 -6.473 -3.640 1.00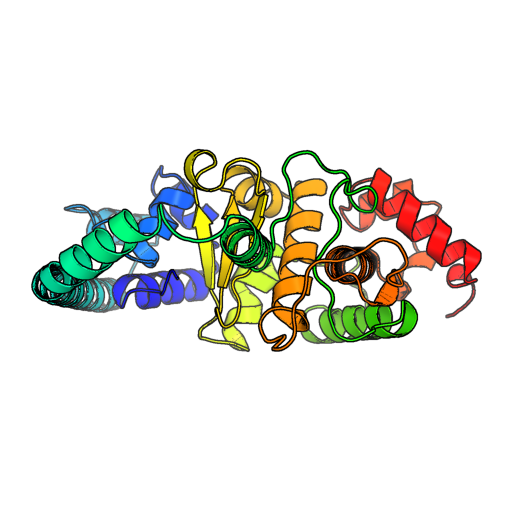 92.12 227 ALA A CA 1
ATOM 1827 C C . ALA A 1 227 ? 7.248 -7.273 -2.500 1.00 92.12 227 ALA A C 1
ATOM 1829 O O . ALA A 1 227 ? 7.276 -8.507 -2.544 1.00 92.12 227 ALA A O 1
ATOM 1830 N N . HIS A 1 228 ? 7.716 -6.595 -1.443 1.00 89.69 228 HIS A N 1
ATOM 1831 C CA . HIS A 1 228 ? 8.262 -7.256 -0.252 1.00 89.69 228 HIS A CA 1
ATOM 1832 C C . HIS A 1 228 ? 7.231 -8.149 0.441 1.00 89.69 228 HIS A C 1
ATOM 1834 O O . HIS A 1 228 ? 7.548 -9.277 0.828 1.00 89.69 228 HIS A O 1
ATOM 1840 N N . PHE A 1 229 ? 5.988 -7.689 0.544 1.00 89.06 229 PHE A N 1
ATOM 1841 C CA . PHE A 1 229 ? 4.894 -8.467 1.108 1.00 89.06 229 PHE A CA 1
ATOM 1842 C C . PHE A 1 229 ? 4.623 -9.753 0.326 1.00 89.06 229 PHE A C 1
ATOM 1844 O O . PHE A 1 229 ? 4.436 -10.809 0.927 1.00 89.06 229 PHE A O 1
ATOM 1851 N N . LEU A 1 230 ? 4.632 -9.688 -1.005 1.00 87.62 230 LEU A N 1
ATOM 1852 C CA . LEU A 1 230 ? 4.365 -10.845 -1.856 1.00 87.62 230 LEU A CA 1
ATOM 1853 C C . LEU A 1 230 ? 5.537 -11.831 -1.925 1.00 87.62 230 LEU A C 1
ATOM 1855 O O . LEU A 1 230 ? 5.309 -13.037 -2.009 1.00 87.62 230 LEU A O 1
ATOM 1859 N N . MET A 1 231 ? 6.778 -11.338 -1.937 1.00 86.69 231 MET A N 1
ATOM 1860 C CA . MET A 1 231 ? 7.952 -12.158 -2.273 1.00 86.69 231 MET A CA 1
ATOM 1861 C C . MET A 1 231 ? 8.870 -12.453 -1.090 1.00 86.69 231 MET A C 1
ATOM 1863 O O . MET A 1 231 ? 9.534 -13.488 -1.078 1.00 86.69 231 MET A O 1
ATOM 1867 N N . HIS A 1 232 ? 8.956 -11.544 -0.119 1.00 83.94 232 HIS A N 1
ATOM 1868 C CA . HIS A 1 232 ? 10.059 -11.525 0.843 1.00 83.94 232 HIS A CA 1
ATOM 1869 C C . HIS A 1 232 ? 9.633 -11.802 2.290 1.00 83.94 232 HIS A C 1
ATOM 1871 O O . HIS A 1 232 ? 10.482 -12.177 3.097 1.00 83.94 232 HIS A O 1
ATOM 1877 N N . ARG A 1 233 ? 8.337 -11.710 2.628 1.00 80.56 233 ARG A N 1
ATOM 1878 C CA . ARG A 1 233 ? 7.853 -11.912 4.010 1.00 80.56 233 ARG A CA 1
ATOM 1879 C C . ARG A 1 233 ? 8.081 -13.326 4.572 1.00 80.56 233 ARG A C 1
ATOM 1881 O O . ARG A 1 233 ? 8.138 -13.486 5.785 1.00 80.56 233 ARG A O 1
ATOM 1888 N N . ASP A 1 234 ? 8.201 -14.340 3.713 1.00 74.69 234 ASP A N 1
ATOM 1889 C CA . ASP A 1 234 ? 8.301 -15.759 4.106 1.00 74.69 234 ASP A CA 1
ATOM 1890 C C . ASP A 1 234 ? 9.694 -16.366 3.828 1.00 74.69 234 ASP A C 1
ATOM 1892 O O . ASP A 1 234 ? 9.887 -17.586 3.877 1.00 74.69 234 ASP A O 1
ATOM 1896 N N . VAL A 1 235 ? 10.697 -15.534 3.518 1.00 70.69 235 VAL A N 1
ATOM 1897 C CA . VAL A 1 235 ? 12.045 -16.013 3.180 1.00 70.69 235 VAL A CA 1
ATOM 1898 C C . VAL A 1 235 ? 12.774 -16.504 4.435 1.00 70.69 235 VAL A C 1
ATOM 1900 O O . VAL A 1 235 ? 13.153 -15.729 5.307 1.00 70.69 235 VAL A O 1
ATOM 1903 N N . LYS A 1 236 ? 13.018 -17.819 4.501 1.00 59.19 236 LYS A N 1
ATOM 1904 C CA . LYS A 1 236 ? 13.614 -18.504 5.667 1.00 59.19 236 LYS A CA 1
ATOM 1905 C C . LYS A 1 236 ? 15.142 -18.388 5.793 1.00 59.19 236 LYS A C 1
ATOM 1907 O O . LYS A 1 236 ? 15.682 -18.775 6.821 1.00 59.19 236 LYS A O 1
ATOM 1912 N N . LEU A 1 237 ? 15.845 -17.910 4.762 1.00 59.53 237 LEU A N 1
ATOM 1913 C CA . LEU A 1 237 ? 17.319 -17.896 4.680 1.00 59.53 237 LEU A CA 1
ATOM 1914 C C . LEU A 1 237 ? 17.871 -16.508 4.313 1.00 59.53 237 LEU A C 1
ATOM 1916 O O . LEU A 1 237 ? 18.782 -16.382 3.499 1.00 59.53 237 LEU A O 1
ATOM 1920 N N . ALA A 1 238 ? 17.292 -15.459 4.894 1.00 62.69 238 ALA A N 1
ATOM 1921 C CA . ALA A 1 238 ? 17.763 -14.094 4.701 1.00 62.69 238 ALA A CA 1
ATOM 1922 C C . ALA A 1 238 ? 19.134 -13.886 5.370 1.00 62.69 238 ALA A C 1
ATOM 1924 O O . ALA A 1 238 ? 19.265 -14.067 6.581 1.00 62.69 238 ALA A O 1
ATOM 1925 N N . ARG A 1 239 ? 20.144 -13.463 4.600 1.00 74.94 239 ARG A N 1
ATOM 1926 C CA . ARG A 1 239 ? 21.419 -12.946 5.134 1.00 74.94 239 ARG A CA 1
ATOM 1927 C C . ARG A 1 239 ? 21.742 -11.575 4.553 1.00 74.94 239 ARG A C 1
ATOM 1929 O O . ARG A 1 239 ? 21.234 -11.218 3.491 1.00 74.94 239 ARG A O 1
ATOM 1936 N N . ALA A 1 240 ? 22.594 -10.815 5.236 1.00 71.81 240 ALA A N 1
ATOM 1937 C CA . ALA A 1 240 ? 23.095 -9.550 4.710 1.00 71.81 240 ALA A CA 1
ATOM 1938 C C . ALA A 1 240 ? 23.886 -9.774 3.411 1.00 71.81 240 ALA A C 1
ATOM 1940 O O . ALA A 1 240 ? 24.536 -10.810 3.234 1.00 71.81 240 ALA A O 1
ATOM 1941 N N . ARG A 1 241 ? 23.800 -8.801 2.502 1.00 68.19 241 ARG A N 1
ATOM 1942 C CA . ARG A 1 241 ? 24.509 -8.818 1.225 1.00 68.19 241 ARG A CA 1
ATOM 1943 C C . ARG A 1 241 ? 25.973 -8.408 1.392 1.00 68.19 241 ARG A C 1
ATOM 1945 O O . ARG A 1 241 ? 26.265 -7.431 2.078 1.00 68.19 241 ARG A O 1
ATOM 1952 N N . GLU A 1 242 ? 26.858 -9.105 0.690 1.00 73.69 242 GLU A N 1
ATOM 1953 C CA . GLU A 1 242 ? 28.302 -8.856 0.640 1.00 73.69 242 GLU A CA 1
ATOM 1954 C C . GLU A 1 242 ? 28.741 -8.354 -0.748 1.00 73.69 242 GLU A C 1
ATOM 1956 O O . GLU A 1 242 ? 27.995 -8.422 -1.735 1.00 73.69 242 GLU A O 1
ATOM 1961 N N . ASP A 1 243 ? 29.953 -7.803 -0.836 1.00 67.44 243 ASP A N 1
ATOM 1962 C CA . ASP A 1 243 ? 30.566 -7.451 -2.119 1.00 67.44 243 ASP A CA 1
ATOM 1963 C C . ASP A 1 243 ? 30.829 -8.719 -2.947 1.00 67.44 243 ASP A C 1
ATOM 1965 O O . ASP A 1 243 ? 31.496 -9.646 -2.503 1.00 67.44 243 ASP A O 1
ATOM 1969 N N . GLY A 1 244 ? 30.270 -8.766 -4.161 1.00 75.31 244 GLY A N 1
ATOM 1970 C CA . GLY A 1 244 ? 30.312 -9.936 -5.050 1.00 75.31 244 GLY A CA 1
ATOM 1971 C C . GLY A 1 244 ? 28.980 -10.683 -5.171 1.00 75.31 244 GLY A C 1
ATOM 1972 O O . GLY A 1 244 ? 28.771 -11.401 -6.153 1.00 75.31 244 GLY A O 1
ATOM 1973 N N . ASP A 1 245 ? 28.033 -10.458 -4.253 1.00 79.94 245 ASP A N 1
ATOM 1974 C CA . ASP A 1 245 ? 26.688 -11.019 -4.369 1.00 79.94 245 ASP A CA 1
ATOM 1975 C C . ASP A 1 245 ? 25.957 -10.431 -5.589 1.00 79.94 245 ASP A C 1
ATOM 1977 O O . ASP A 1 245 ? 25.854 -9.209 -5.788 1.00 79.94 245 ASP A O 1
ATOM 1981 N N . LYS A 1 246 ? 25.419 -11.335 -6.411 1.00 86.81 246 LYS A N 1
ATOM 1982 C CA . LYS A 1 246 ? 24.768 -11.001 -7.679 1.00 86.81 246 LYS A CA 1
ATOM 1983 C C . LYS A 1 246 ? 23.472 -10.231 -7.438 1.00 86.81 246 LYS A C 1
ATOM 1985 O O . LYS A 1 246 ? 22.671 -10.603 -6.589 1.00 86.81 246 LYS A O 1
ATOM 1990 N N . ILE A 1 247 ? 23.235 -9.193 -8.242 1.00 87.06 247 ILE A N 1
ATOM 1991 C CA . ILE A 1 247 ? 22.111 -8.258 -8.057 1.00 87.06 247 ILE A CA 1
ATOM 1992 C C . ILE A 1 247 ? 20.732 -8.937 -8.060 1.00 87.06 247 ILE A C 1
ATOM 1994 O O . ILE A 1 247 ? 19.842 -8.516 -7.339 1.00 87.06 247 ILE A O 1
ATOM 1998 N N . TYR A 1 248 ? 20.569 -10.045 -8.789 1.00 88.19 248 TYR A N 1
ATOM 1999 C CA . TYR A 1 248 ? 19.311 -10.795 -8.833 1.00 88.19 248 TYR A CA 1
ATOM 2000 C C . TYR A 1 248 ? 18.975 -11.543 -7.533 1.00 88.19 248 TYR A C 1
ATOM 2002 O O . TYR A 1 248 ? 17.928 -12.181 -7.457 1.00 88.19 248 TYR A O 1
ATOM 2010 N N . LEU A 1 249 ? 19.868 -11.531 -6.541 1.00 87.81 249 LEU A N 1
ATOM 2011 C CA . LEU A 1 249 ? 19.641 -12.044 -5.188 1.00 87.81 249 LEU A CA 1
ATOM 2012 C C . LEU A 1 249 ? 19.262 -10.929 -4.203 1.00 87.81 249 LEU A C 1
ATOM 2014 O O . LEU A 1 249 ? 18.967 -11.223 -3.052 1.00 87.81 249 LEU A O 1
ATOM 2018 N N . ASP A 1 250 ? 19.308 -9.665 -4.620 1.00 88.88 250 ASP A N 1
ATOM 2019 C CA . ASP A 1 250 ? 19.063 -8.514 -3.756 1.00 88.88 250 ASP A CA 1
ATOM 2020 C C . ASP A 1 250 ? 17.560 -8.205 -3.684 1.00 88.88 250 ASP A C 1
ATOM 2022 O O . ASP A 1 250 ? 16.920 -7.931 -4.700 1.00 88.88 250 ASP A O 1
ATOM 2026 N N . SER A 1 251 ? 16.994 -8.274 -2.479 1.00 89.19 251 SER A N 1
ATOM 2027 C CA . SER A 1 251 ? 15.558 -8.050 -2.239 1.00 89.19 251 SER A CA 1
ATOM 2028 C C . SER A 1 251 ? 15.071 -6.652 -2.619 1.00 89.19 251 SER A C 1
ATOM 2030 O O . SER A 1 251 ? 13.962 -6.532 -3.135 1.00 89.19 251 SER A O 1
ATOM 2032 N N . GLU A 1 252 ? 15.885 -5.617 -2.422 1.00 89.62 252 GLU A N 1
ATOM 2033 C CA . GLU A 1 252 ? 15.531 -4.235 -2.766 1.00 89.62 252 GLU A CA 1
ATOM 2034 C C . GLU A 1 252 ? 15.475 -4.060 -4.282 1.00 89.62 252 GLU A C 1
ATOM 2036 O O . GLU A 1 252 ? 14.530 -3.484 -4.822 1.00 89.62 252 GLU A O 1
ATOM 2041 N N . TRP A 1 253 ? 16.455 -4.632 -4.987 1.00 92.44 253 TRP A N 1
ATOM 2042 C CA . TRP A 1 253 ? 16.460 -4.649 -6.447 1.00 92.44 253 TRP A CA 1
ATOM 2043 C C . TRP A 1 253 ? 15.275 -5.438 -7.015 1.00 92.44 253 TRP A C 1
ATOM 2045 O O . TRP A 1 253 ? 14.628 -4.975 -7.957 1.00 92.44 253 TRP A O 1
ATOM 2055 N N . GLN A 1 254 ? 14.970 -6.613 -6.446 1.00 93.69 254 GLN A N 1
ATOM 2056 C CA . GLN A 1 254 ? 13.821 -7.410 -6.881 1.00 93.69 254 GLN A CA 1
ATOM 2057 C C . GLN A 1 254 ? 12.505 -6.645 -6.685 1.00 93.69 254 GLN A C 1
ATOM 2059 O O . GLN A 1 254 ? 11.654 -6.644 -7.577 1.00 93.69 254 GLN A O 1
ATOM 2064 N N . ALA A 1 255 ? 12.352 -5.972 -5.542 1.00 92.75 255 ALA A N 1
ATOM 2065 C CA . ALA A 1 255 ? 11.176 -5.173 -5.234 1.00 92.75 255 ALA A CA 1
ATOM 2066 C C . ALA A 1 255 ? 11.035 -3.954 -6.159 1.00 92.75 255 ALA A C 1
ATOM 2068 O O . ALA A 1 255 ? 9.933 -3.680 -6.627 1.00 92.75 255 ALA A O 1
ATOM 2069 N N . ASP A 1 256 ? 12.131 -3.272 -6.503 1.00 94.12 256 ASP A N 1
ATOM 2070 C CA . ASP A 1 256 ? 12.110 -2.150 -7.452 1.00 94.12 256 ASP A CA 1
ATOM 2071 C C . ASP A 1 256 ? 11.760 -2.559 -8.875 1.00 94.12 256 ASP A C 1
ATOM 2073 O O . ASP A 1 256 ? 10.957 -1.892 -9.530 1.00 94.12 256 ASP A O 1
ATOM 2077 N N . GLU A 1 257 ? 12.337 -3.654 -9.370 1.00 95.69 257 GLU A N 1
ATOM 2078 C CA . GLU A 1 257 ? 12.012 -4.147 -10.708 1.00 95.69 257 GLU A CA 1
ATOM 2079 C C . GLU A 1 257 ? 10.543 -4.582 -10.796 1.00 95.69 257 GLU A C 1
ATOM 2081 O O . GLU A 1 257 ? 9.858 -4.271 -11.775 1.00 95.69 257 GLU A O 1
ATOM 2086 N N . PHE A 1 258 ? 10.035 -5.250 -9.755 1.00 97.06 258 PHE A N 1
ATOM 2087 C CA . PHE A 1 258 ? 8.623 -5.600 -9.657 1.00 97.06 258 PHE A CA 1
ATOM 2088 C C . PHE A 1 258 ? 7.737 -4.348 -9.606 1.00 97.06 258 PHE A C 1
ATOM 2090 O O . PHE A 1 258 ? 6.827 -4.223 -10.422 1.00 97.06 258 PHE A O 1
ATOM 2097 N N . ALA A 1 259 ? 8.009 -3.405 -8.698 1.00 97.44 259 ALA A N 1
ATOM 2098 C CA . ALA A 1 259 ? 7.200 -2.203 -8.503 1.00 97.44 259 ALA A CA 1
ATOM 2099 C C . ALA A 1 259 ? 7.171 -1.317 -9.753 1.00 97.44 259 ALA A C 1
ATOM 2101 O O . ALA A 1 259 ? 6.106 -0.851 -10.160 1.00 97.44 259 ALA A O 1
ATOM 2102 N N . GLY A 1 260 ? 8.322 -1.135 -10.405 1.00 97.88 260 GLY A N 1
ATOM 2103 C CA . GLY A 1 260 ? 8.407 -0.377 -11.648 1.00 97.88 260 GLY A CA 1
ATOM 2104 C C . GLY A 1 260 ? 7.572 -0.981 -12.765 1.00 97.88 260 GLY A C 1
ATOM 2105 O O . GLY A 1 260 ? 6.864 -0.253 -13.454 1.00 97.88 260 GLY A O 1
ATOM 2106 N N . THR A 1 261 ? 7.603 -2.306 -12.906 1.00 98.31 261 THR A N 1
ATOM 2107 C CA . THR A 1 261 ? 6.793 -3.010 -13.910 1.00 98.31 261 THR A CA 1
ATOM 2108 C C . THR A 1 261 ? 5.312 -2.981 -13.557 1.00 98.31 261 THR A C 1
ATOM 2110 O O . THR A 1 261 ? 4.473 -2.760 -14.425 1.00 98.31 261 THR A O 1
ATOM 2113 N N . LEU A 1 262 ? 4.982 -3.154 -12.275 1.00 98.25 262 LEU A N 1
ATOM 2114 C CA . LEU A 1 262 ? 3.609 -3.099 -11.791 1.00 98.25 262 LEU A CA 1
ATOM 2115 C C . LEU A 1 262 ? 2.974 -1.741 -12.103 1.00 98.25 262 LEU A C 1
ATOM 2117 O O . LEU A 1 262 ? 1.825 -1.703 -12.531 1.00 98.25 262 LEU A O 1
ATOM 2121 N N . MET A 1 263 ? 3.712 -0.639 -11.929 1.00 98.31 263 MET A N 1
ATOM 2122 C CA . MET A 1 263 ? 3.233 0.707 -12.258 1.00 98.31 263 MET A CA 1
ATOM 2123 C C . MET A 1 263 ? 3.241 0.989 -13.766 1.00 98.31 263 MET A C 1
ATOM 2125 O O . MET A 1 263 ? 2.249 1.501 -14.282 1.00 98.31 263 MET A O 1
ATOM 2129 N N . MET A 1 264 ? 4.332 0.655 -14.463 1.00 98.25 264 MET A N 1
ATOM 2130 C CA . MET A 1 264 ? 4.521 0.880 -15.898 1.00 98.25 264 MET A CA 1
ATOM 2131 C C . MET A 1 264 ? 4.557 -0.457 -16.642 1.00 98.25 264 MET A C 1
ATOM 2133 O O . MET A 1 264 ? 5.626 -1.009 -16.925 1.00 98.25 264 MET A O 1
ATOM 2137 N N . SER A 1 265 ? 3.369 -0.974 -16.951 1.00 97.44 265 SER A N 1
ATOM 2138 C CA . SER A 1 265 ? 3.206 -2.250 -17.647 1.00 97.44 265 SER A CA 1
ATOM 2139 C C . SER A 1 265 ? 3.723 -2.171 -19.091 1.00 97.44 265 SER A C 1
ATOM 2141 O O . SER A 1 265 ? 3.371 -1.233 -19.815 1.00 97.44 265 SER A O 1
ATOM 2143 N N . PRO A 1 266 ? 4.479 -3.180 -19.570 1.00 95.50 266 PRO A N 1
ATOM 2144 C CA . PRO A 1 266 ? 4.871 -3.280 -20.973 1.00 95.50 266 PRO A CA 1
ATOM 2145 C C . PRO A 1 266 ? 3.690 -3.255 -21.956 1.00 95.50 266 PRO A C 1
ATOM 2147 O O . PRO A 1 266 ? 3.849 -2.813 -23.091 1.00 95.50 266 PRO A O 1
ATOM 2150 N N . ARG A 1 267 ? 2.495 -3.683 -21.521 1.00 93.94 267 ARG A N 1
ATOM 2151 C CA . ARG A 1 267 ? 1.269 -3.730 -22.340 1.00 93.94 267 ARG A CA 1
ATOM 2152 C C . ARG A 1 267 ? 0.829 -2.368 -22.863 1.00 93.94 267 ARG A C 1
ATOM 2154 O O . ARG A 1 267 ? 0.171 -2.289 -23.896 1.00 93.94 267 ARG A O 1
ATOM 2161 N N . HIS A 1 268 ? 1.162 -1.302 -22.140 1.00 95.94 268 HIS A N 1
ATOM 2162 C CA . HIS A 1 268 ? 0.691 0.049 -22.442 1.00 95.94 268 HIS A CA 1
ATOM 2163 C C . HIS A 1 268 ? 1.744 0.908 -23.134 1.00 95.94 268 HIS A C 1
ATOM 2165 O O . HIS A 1 268 ? 1.430 2.020 -23.535 1.00 95.94 268 HIS A O 1
ATOM 2171 N N . LEU A 1 269 ? 2.970 0.408 -23.330 1.00 95.44 269 LEU A N 1
ATOM 2172 C CA . LEU A 1 269 ? 4.092 1.217 -23.823 1.00 95.44 269 LEU A CA 1
ATOM 2173 C C . LEU A 1 269 ? 3.816 1.901 -25.165 1.00 95.44 269 LEU A C 1
ATOM 2175 O O . LEU A 1 269 ? 4.207 3.048 -25.348 1.00 95.44 269 LEU A O 1
ATOM 2179 N N . LYS A 1 270 ? 3.086 1.237 -26.071 1.00 93.94 270 LYS A N 1
ATOM 2180 C CA . LYS A 1 270 ? 2.707 1.796 -27.383 1.00 93.94 270 LYS A CA 1
ATOM 2181 C C . LYS A 1 270 ? 1.761 3.006 -27.288 1.00 93.94 270 LYS A C 1
ATOM 2183 O O . LYS A 1 270 ? 1.543 3.677 -28.289 1.00 93.94 270 LYS A O 1
ATOM 2188 N N . GLN A 1 271 ? 1.180 3.274 -26.117 1.00 95.38 271 GLN A N 1
ATOM 2189 C CA . GLN A 1 271 ? 0.302 4.424 -25.877 1.00 95.38 271 GLN A CA 1
ATOM 2190 C C . GLN A 1 271 ? 1.081 5.697 -25.518 1.00 95.38 271 GLN A C 1
ATOM 2192 O O . GLN A 1 271 ? 0.495 6.778 -25.483 1.00 95.38 271 GLN A O 1
ATOM 2197 N N . PHE A 1 272 ? 2.378 5.588 -25.220 1.00 96.81 272 PHE A N 1
ATOM 2198 C CA . PHE A 1 272 ? 3.188 6.699 -24.729 1.00 96.81 272 PHE A CA 1
ATOM 2199 C C . PHE A 1 272 ? 4.209 7.127 -25.780 1.00 96.81 272 PHE A C 1
ATOM 2201 O O . PHE A 1 272 ? 4.801 6.292 -26.459 1.00 96.81 272 PHE A O 1
ATOM 2208 N N . ALA A 1 273 ? 4.433 8.435 -25.893 1.00 96.50 273 ALA A N 1
ATOM 2209 C CA . ALA A 1 273 ? 5.441 8.980 -26.799 1.00 96.50 273 ALA A CA 1
ATOM 2210 C C . ALA A 1 273 ? 6.866 8.836 -26.236 1.00 96.50 273 ALA A C 1
ATOM 2212 O O . ALA A 1 273 ? 7.804 8.566 -26.979 1.00 96.50 273 ALA A O 1
ATOM 2213 N N . ASP A 1 274 ? 7.015 9.019 -24.925 1.00 97.31 274 ASP A N 1
ATOM 2214 C CA . ASP A 1 274 ? 8.288 9.042 -24.211 1.00 97.31 274 ASP A CA 1
ATOM 2215 C C . ASP A 1 274 ? 8.107 8.670 -22.724 1.00 97.31 274 ASP A C 1
ATOM 2217 O O . ASP A 1 274 ? 7.001 8.376 -22.244 1.00 97.31 274 ASP A O 1
ATOM 2221 N N . ALA A 1 275 ? 9.217 8.672 -21.981 1.00 97.62 275 ALA A N 1
ATOM 2222 C CA . ALA A 1 275 ? 9.240 8.342 -20.561 1.00 97.62 275 ALA A CA 1
ATOM 2223 C C . ALA A 1 275 ? 8.415 9.321 -19.708 1.00 97.62 275 ALA A C 1
ATOM 2225 O O . ALA A 1 275 ? 7.852 8.923 -18.689 1.00 97.62 275 ALA A O 1
ATOM 2226 N N . GLU A 1 276 ? 8.338 10.590 -20.098 1.00 98.06 276 GLU A N 1
ATOM 2227 C CA . GLU A 1 276 ? 7.600 11.651 -19.420 1.00 98.06 276 GLU A CA 1
ATOM 2228 C C . GLU A 1 276 ? 6.086 11.468 -19.581 1.00 98.06 276 GLU A C 1
ATOM 2230 O O . GLU A 1 276 ? 5.347 11.549 -18.592 1.00 98.06 276 GLU A O 1
ATOM 2235 N N . ALA A 1 277 ? 5.627 11.147 -20.793 1.00 98.25 277 ALA A N 1
ATOM 2236 C CA . ALA A 1 277 ? 4.246 10.778 -21.074 1.00 98.25 277 ALA A CA 1
ATOM 2237 C C . ALA A 1 277 ? 3.851 9.512 -20.302 1.00 98.25 277 ALA A C 1
ATOM 2239 O O . ALA A 1 277 ? 2.803 9.486 -19.652 1.00 98.25 277 ALA A O 1
ATOM 2240 N N . ALA A 1 278 ? 4.723 8.499 -20.286 1.00 98.06 278 ALA A N 1
ATOM 2241 C CA . ALA A 1 278 ? 4.513 7.285 -19.503 1.00 98.06 278 ALA A CA 1
ATOM 2242 C C . ALA A 1 278 ? 4.465 7.581 -17.991 1.00 98.06 278 ALA A C 1
ATOM 2244 O O . ALA A 1 278 ? 3.602 7.069 -17.278 1.00 98.06 278 ALA A O 1
ATOM 2245 N N . ALA A 1 279 ? 5.338 8.460 -17.485 1.00 97.88 279 ALA A N 1
ATOM 2246 C CA . ALA A 1 279 ? 5.328 8.891 -16.087 1.00 97.88 279 ALA A CA 1
ATOM 2247 C C . ALA A 1 279 ? 4.008 9.570 -15.705 1.00 97.88 279 ALA A C 1
ATOM 2249 O O . ALA A 1 279 ? 3.466 9.309 -14.630 1.00 97.88 279 ALA A O 1
ATOM 2250 N N . ALA A 1 280 ? 3.496 10.447 -16.572 1.00 98.00 280 ALA A N 1
ATOM 2251 C CA . ALA A 1 280 ? 2.226 11.125 -16.356 1.00 98.00 280 ALA A CA 1
ATOM 2252 C C . ALA A 1 280 ? 1.052 10.135 -16.369 1.00 98.00 280 ALA A C 1
ATOM 2254 O O . ALA A 1 280 ? 0.266 10.134 -15.424 1.00 98.00 280 ALA A O 1
ATOM 2255 N N . ALA A 1 281 ? 0.977 9.263 -17.378 1.00 98.12 281 ALA A N 1
ATOM 2256 C CA . ALA A 1 281 ? -0.125 8.319 -17.554 1.00 98.12 281 ALA A CA 1
ATOM 2257 C C . ALA A 1 281 ? -0.163 7.218 -16.478 1.00 98.12 281 ALA A C 1
ATOM 2259 O O . ALA A 1 281 ? -1.228 6.880 -15.973 1.00 98.12 281 ALA A O 1
ATOM 2260 N N . CYS A 1 282 ? 0.993 6.684 -16.073 1.00 97.94 282 CYS A N 1
ATOM 2261 C CA . CYS A 1 282 ? 1.090 5.682 -15.003 1.00 97.94 282 CYS A CA 1
ATOM 2262 C C . CYS A 1 282 ? 1.073 6.302 -13.590 1.00 97.94 282 CYS A C 1
ATOM 2264 O O . CYS A 1 282 ? 1.145 5.582 -12.582 1.00 97.94 282 CYS A O 1
ATOM 2266 N N . ASN A 1 283 ? 1.036 7.637 -13.504 1.00 97.50 283 ASN A N 1
ATOM 2267 C CA . ASN A 1 283 ? 1.183 8.406 -12.271 1.00 97.50 283 ASN A CA 1
ATOM 2268 C C . ASN A 1 283 ? 2.453 7.995 -11.480 1.00 97.50 283 ASN A C 1
ATOM 2270 O O . ASN A 1 283 ? 2.470 7.841 -10.258 1.00 97.50 283 ASN A O 1
ATOM 2274 N N . MET A 1 284 ? 3.546 7.771 -12.208 1.00 96.19 284 MET A N 1
ATOM 2275 C CA . MET A 1 284 ? 4.819 7.260 -11.702 1.00 96.19 284 MET A CA 1
ATOM 2276 C C . MET A 1 284 ? 5.835 8.391 -11.538 1.00 96.19 284 MET A C 1
ATOM 2278 O O . MET A 1 284 ? 5.813 9.390 -12.259 1.00 96.19 284 MET A O 1
ATOM 2282 N N . ASN A 1 285 ? 6.758 8.249 -10.584 1.00 91.44 285 ASN A N 1
ATOM 2283 C CA . ASN A 1 285 ? 7.852 9.204 -10.423 1.00 91.44 285 ASN A CA 1
ATOM 2284 C C . ASN A 1 285 ? 8.653 9.330 -11.746 1.00 91.44 285 ASN A C 1
ATOM 2286 O O . ASN A 1 285 ? 9.082 8.302 -12.271 1.00 91.44 285 ASN A O 1
ATOM 2290 N N . PRO A 1 286 ? 8.909 10.546 -12.276 1.00 93.31 286 PRO A N 1
ATOM 2291 C CA . PRO A 1 286 ? 9.588 10.714 -13.566 1.00 93.31 286 PRO A CA 1
ATOM 2292 C C . PRO A 1 286 ? 10.995 10.108 -13.650 1.00 93.31 286 PRO A C 1
ATOM 2294 O O . PRO A 1 286 ? 11.402 9.632 -14.705 1.00 93.31 286 PRO A O 1
ATOM 2297 N N . ALA A 1 287 ? 11.768 10.099 -12.559 1.00 92.50 287 ALA A N 1
ATOM 2298 C CA . ALA A 1 287 ? 13.076 9.441 -12.553 1.00 92.50 287 ALA A CA 1
ATOM 2299 C C . ALA A 1 287 ? 12.928 7.917 -12.670 1.00 92.50 287 ALA A C 1
ATOM 2301 O O . ALA A 1 287 ? 13.625 7.290 -13.464 1.00 92.50 287 ALA A O 1
ATOM 2302 N N . ALA A 1 288 ? 11.969 7.343 -11.942 1.00 93.19 288 ALA A N 1
ATOM 2303 C CA . ALA A 1 288 ? 11.657 5.919 -12.001 1.00 93.19 288 ALA A CA 1
ATOM 2304 C C . ALA A 1 288 ? 11.149 5.505 -13.397 1.00 93.19 288 ALA A C 1
ATOM 2306 O O . ALA A 1 288 ? 11.578 4.490 -13.942 1.00 93.19 288 ALA A O 1
ATOM 2307 N N . ALA A 1 289 ? 10.283 6.327 -13.995 1.00 96.88 289 ALA A N 1
ATOM 2308 C CA . ALA A 1 289 ? 9.760 6.132 -15.342 1.00 96.88 289 ALA A CA 1
ATOM 2309 C C . ALA A 1 289 ? 10.868 6.143 -16.404 1.00 96.88 289 ALA A C 1
ATOM 2311 O O . ALA A 1 289 ? 10.915 5.239 -17.231 1.00 96.88 289 ALA A O 1
ATOM 2312 N N . ARG A 1 290 ? 11.817 7.089 -16.336 1.00 97.50 290 ARG A N 1
ATOM 2313 C CA . ARG A 1 290 ? 12.984 7.122 -17.238 1.00 97.50 290 ARG A CA 1
ATOM 2314 C C . ARG A 1 290 ? 13.847 5.866 -17.129 1.00 97.50 290 ARG A C 1
ATOM 2316 O O . ARG A 1 290 ? 14.297 5.349 -18.148 1.00 97.50 290 ARG A O 1
ATOM 2323 N N . VAL A 1 291 ? 14.049 5.342 -15.916 1.00 96.25 291 VAL A N 1
ATOM 2324 C CA . VAL A 1 291 ? 14.780 4.079 -15.718 1.00 96.25 291 VAL A CA 1
ATOM 2325 C C . VAL A 1 291 ? 14.037 2.903 -16.357 1.00 96.25 291 VAL A C 1
ATOM 2327 O O . VAL A 1 291 ? 14.660 2.106 -17.058 1.00 96.25 291 VAL A O 1
ATOM 2330 N N . MET A 1 292 ? 12.724 2.789 -16.140 1.00 97.38 292 MET A N 1
ATOM 2331 C CA . MET A 1 292 ? 11.919 1.716 -16.738 1.00 97.38 292 MET A CA 1
ATOM 2332 C C . MET A 1 292 ? 11.872 1.812 -18.262 1.00 97.38 292 MET A C 1
ATOM 2334 O O . MET A 1 292 ? 12.098 0.813 -18.939 1.00 97.38 292 MET A O 1
ATOM 2338 N N . TRP A 1 293 ? 11.666 3.013 -18.799 1.00 97.75 293 TRP A N 1
ATOM 2339 C CA . TRP A 1 293 ? 11.656 3.274 -20.235 1.00 97.75 293 TRP A CA 1
ATOM 2340 C C . TRP A 1 293 ? 12.954 2.819 -20.907 1.00 97.75 293 TRP A C 1
ATOM 2342 O O . TRP A 1 293 ? 12.921 2.016 -21.837 1.00 97.75 293 TRP A O 1
ATOM 2352 N N . ALA A 1 294 ? 14.107 3.238 -20.373 1.00 97.19 294 ALA A N 1
ATOM 2353 C CA . ALA A 1 294 ? 15.415 2.849 -20.897 1.00 97.19 294 ALA A CA 1
ATOM 2354 C C . ALA A 1 294 ? 15.653 1.327 -20.831 1.00 97.19 294 ALA A C 1
ATOM 2356 O O . ALA A 1 294 ? 16.259 0.746 -21.734 1.00 97.19 294 ALA A O 1
ATOM 2357 N N . LYS A 1 295 ? 15.164 0.654 -19.777 1.00 96.12 295 LYS A N 1
ATOM 2358 C CA . LYS A 1 295 ? 15.210 -0.815 -19.688 1.00 96.12 295 LYS A CA 1
ATOM 2359 C C . LYS A 1 295 ? 14.372 -1.459 -20.791 1.00 96.12 295 LYS A C 1
ATOM 2361 O O . LYS A 1 295 ? 14.860 -2.358 -21.465 1.00 96.12 295 LYS A O 1
ATOM 2366 N N . TYR A 1 296 ? 13.142 -0.997 -20.991 1.00 97.06 296 TYR A N 1
ATOM 2367 C CA . TYR A 1 296 ? 12.243 -1.536 -22.010 1.00 97.06 296 TYR A CA 1
ATOM 2368 C C . TYR A 1 296 ? 12.737 -1.301 -23.437 1.00 97.06 296 TYR A C 1
ATOM 2370 O O . TYR A 1 296 ? 12.568 -2.178 -24.284 1.00 97.06 296 TYR A O 1
ATOM 2378 N N . GLU A 1 297 ? 13.398 -0.172 -23.688 1.00 95.62 297 GLU A N 1
ATOM 2379 C CA . GLU A 1 297 ? 13.992 0.150 -24.987 1.00 95.62 297 GLU A CA 1
ATOM 2380 C C . GLU A 1 297 ? 15.150 -0.794 -25.301 1.00 95.62 297 GLU A C 1
ATOM 2382 O O . GLU A 1 297 ? 15.148 -1.462 -26.334 1.00 95.62 297 GLU A O 1
ATOM 2387 N N . LYS A 1 298 ? 16.081 -0.954 -24.352 1.00 94.75 298 LYS A N 1
ATOM 2388 C CA . LYS A 1 298 ? 17.215 -1.884 -24.469 1.00 94.75 298 LYS A CA 1
ATOM 2389 C C . LYS A 1 298 ? 16.783 -3.331 -24.736 1.00 94.75 298 LYS A C 1
ATOM 2391 O O . LYS A 1 298 ? 17.552 -4.125 -25.272 1.00 94.75 298 LYS A O 1
ATOM 2396 N N . GLU A 1 299 ? 15.577 -3.685 -24.323 1.00 93.44 299 GLU A N 1
ATOM 2397 C CA . GLU A 1 299 ? 15.016 -5.026 -24.453 1.00 93.44 299 GLU A CA 1
ATOM 2398 C C . GLU A 1 299 ? 14.060 -5.190 -25.640 1.00 93.44 299 GLU A C 1
ATOM 2400 O O . GLU A 1 299 ? 13.505 -6.275 -25.813 1.00 93.44 299 GLU A O 1
ATOM 2405 N N . GLY A 1 300 ? 13.830 -4.138 -26.433 1.00 93.50 300 GLY A N 1
ATOM 2406 C CA . GLY A 1 300 ? 12.945 -4.186 -27.599 1.00 93.50 300 GLY A CA 1
ATOM 2407 C C . GLY A 1 300 ? 11.461 -4.375 -27.262 1.00 93.50 300 GLY A C 1
ATOM 2408 O O . GLY A 1 300 ? 10.708 -4.919 -28.067 1.00 93.50 300 GLY A O 1
ATOM 2409 N N . ARG A 1 301 ? 10.997 -3.957 -26.075 1.00 90.88 301 ARG A N 1
ATOM 2410 C CA . ARG A 1 301 ? 9.596 -4.191 -25.658 1.00 90.88 301 ARG A CA 1
ATOM 2411 C C . ARG A 1 301 ? 8.566 -3.319 -26.366 1.00 90.88 301 ARG A C 1
ATOM 2413 O O . ARG A 1 301 ? 7.391 -3.661 -26.350 1.00 90.88 301 ARG A O 1
ATOM 2420 N N . PHE A 1 302 ? 8.990 -2.235 -27.007 1.00 87.56 302 PHE A N 1
ATOM 2421 C CA . PHE A 1 302 ? 8.104 -1.366 -27.788 1.00 87.56 302 PHE A CA 1
ATOM 2422 C C . PHE A 1 302 ? 7.589 -2.038 -29.070 1.00 87.56 302 PHE A C 1
ATOM 2424 O O . PHE A 1 302 ? 6.543 -1.658 -29.592 1.00 87.56 302 PHE A O 1
ATOM 2431 N N . GLU A 1 303 ? 8.287 -3.071 -29.545 1.00 73.56 303 GLU A N 1
ATOM 2432 C CA . GLU A 1 303 ? 7.962 -3.791 -30.780 1.00 73.56 303 GLU A CA 1
ATOM 2433 C C . GLU A 1 303 ? 7.140 -5.065 -30.522 1.00 73.56 303 GLU A C 1
ATOM 2435 O O . GLU A 1 303 ? 6.463 -5.562 -31.421 1.00 73.56 303 GLU A O 1
ATOM 2440 N N . MET A 1 304 ? 7.133 -5.572 -29.284 1.00 58.34 304 MET A N 1
ATOM 2441 C CA . MET A 1 304 ? 6.389 -6.773 -28.896 1.00 58.34 304 MET A CA 1
ATOM 2442 C C . MET A 1 304 ? 4.925 -6.429 -28.601 1.00 58.34 304 MET A C 1
ATOM 2444 O O . MET A 1 304 ? 4.584 -5.983 -27.508 1.00 58.34 304 MET A O 1
ATOM 2448 N N . GLY A 1 305 ? 4.046 -6.637 -29.578 1.00 51.47 305 GLY A N 1
ATOM 2449 C CA . GLY A 1 305 ? 2.594 -6.582 -29.396 1.00 51.47 305 GLY A CA 1
ATOM 2450 C C . GLY A 1 305 ? 1.867 -6.798 -30.699 1.00 51.47 305 GLY A C 1
ATOM 2451 O O . GLY A 1 305 ? 2.117 -5.965 -31.599 1.00 51.47 305 GLY A O 1
#